Protein AF-0000000087012178 (afdb_homodimer)

Solvent-accessible surface area (backbone atoms only — not comparable to full-atom values): 14150 Å² total; per-residue (Å²): 84,51,25,36,26,52,43,32,38,34,29,36,41,92,45,56,68,61,48,51,51,45,40,34,70,61,40,33,29,42,81,78,46,73,49,72,42,72,95,70,41,29,33,40,34,35,34,29,32,76,40,81,76,39,25,42,31,41,35,18,42,69,48,67,83,39,70,86,31,69,60,17,37,40,40,73,77,69,40,41,18,79,60,34,45,27,32,25,31,89,50,54,70,59,34,52,52,42,41,47,74,72,66,43,48,61,70,40,94,57,73,40,86,42,74,95,65,17,37,28,36,38,35,34,24,86,60,49,60,45,30,35,35,32,42,34,20,73,66,129,82,52,25,36,25,54,42,30,38,34,30,36,41,92,47,56,68,61,48,51,50,45,40,34,71,61,39,34,31,41,80,79,46,73,52,73,42,71,96,71,41,31,33,41,34,33,33,30,32,76,40,80,76,39,25,43,32,41,34,18,41,70,49,68,83,39,69,88,31,69,61,17,36,41,41,73,75,70,42,40,16,81,61,34,46,27,34,25,31,90,50,54,71,60,34,51,51,42,39,47,75,72,66,42,49,61,71,39,93,58,73,42,86,43,74,96,64,15,37,27,33,39,35,34,25,88,59,49,60,43,31,35,35,32,44,33,20,73,66,130

Foldseek 3Di:
DDFPFFAEWEKEAADVVVVQVCCCPPVVWDWDDWDDDVVLQKTWIWTHHPDDRYTYIYIYGNDLPPCVRPSSVCCVPPNITTDATETEDADVLVVLVVCVVVPFAWPDSDWDADPPRWTKGWTDCVRVVNHTYMYTYDDD/DDFPFFAEWEKEAADVVVVQVCCCPPVVWDWDDWDDDVVLQKTWIWTHHPDDRYTYIYIYGNDLPPCVRPSSVCCVPPNITTDATETEDADVLVVLVVCVVVPFAWPDSDWDADPPRWTKGWTDCVRVVNHTYMYTYDDD

InterPro domains:
  IPR017515 Methylmalonyl-CoA epimerase [TIGR03081] (6-137)
  IPR017515 Methylmalonyl-CoA epimerase [cd07249] (6-137)
  IPR018146 Glyoxalase I, conserved site [PS00934] (8-29)
  IPR029068 Glyoxalase/Bleomycin resistance protein/Dihydroxybiphenyl dioxygenase [G3DSA:3.10.180.10] (1-139)
  IPR029068 Glyoxalase/Bleomycin resistance protein/Dihydroxybiphenyl dioxygenase [SSF54593] (2-139)
  IPR037523 Vicinal oxygen chelate (VOC), core domain [PS51819] (5-138)
  IPR051785 Methylmalonyl-CoA/ethylmalonyl-CoA epimerase [PTHR43048] (3-139)

Structure (mmCIF, N/CA/C/O backbone):
data_AF-0000000087012178-model_v1
#
loop_
_entity.id
_entity.type
_entity.pdbx_description
1 polymer 'Methylmalonyl-CoA epimerase'
#
loop_
_atom_site.group_PDB
_atom_site.id
_atom_site.type_symbol
_atom_site.label_atom_id
_atom_site.label_alt_id
_atom_site.label_comp_id
_atom_site.label_asym_id
_atom_site.label_entity_id
_atom_site.label_seq_id
_atom_site.pdbx_PDB_ins_code
_atom_site.Cartn_x
_atom_site.Cartn_y
_atom_site.Cartn_z
_atom_site.occupancy
_atom_site.B_iso_or_equiv
_atom_site.auth_seq_id
_atom_site.auth_comp_id
_atom_site.auth_asym_id
_atom_site.auth_atom_id
_atom_site.pdbx_PDB_model_num
ATOM 1 N N . MET A 1 1 ? 4.035 -14.141 -15.367 1 94.38 1 MET A N 1
ATOM 2 C CA . MET A 1 1 ? 3.027 -13.086 -15.328 1 94.38 1 MET A CA 1
ATOM 3 C C . MET A 1 1 ? 3.68 -11.703 -15.32 1 94.38 1 MET A C 1
ATOM 5 O O . MET A 1 1 ? 4.883 -11.586 -15.078 1 94.38 1 MET A O 1
ATOM 9 N N . GLU A 1 2 ? 2.781 -10.664 -15.664 1 97.38 2 GLU A N 1
ATOM 10 C CA . GLU A 1 2 ? 3.232 -9.281 -15.648 1 97.38 2 GLU A CA 1
ATOM 11 C C . GLU A 1 2 ? 2.246 -8.391 -14.898 1 97.38 2 GLU A C 1
ATOM 13 O O . GLU A 1 2 ? 1.031 -8.547 -15.031 1 97.38 2 GLU A O 1
ATOM 18 N N . THR A 1 3 ? 2.836 -7.551 -14.164 1 98.44 3 THR A N 1
ATOM 19 C CA . THR A 1 3 ? 2.012 -6.531 -13.523 1 98.44 3 THR A CA 1
ATOM 20 C C . THR A 1 3 ? 1.726 -5.383 -14.492 1 98.44 3 THR A C 1
ATOM 22 O O . THR A 1 3 ? 2.648 -4.805 -15.062 1 98.44 3 THR A O 1
ATOM 25 N N . GLN A 1 4 ? 0.437 -5.113 -14.688 1 97.94 4 GLN A N 1
ATOM 26 C CA . GLN A 1 4 ? 0.094 -3.947 -15.492 1 97.94 4 GLN A CA 1
ATOM 27 C C . GLN A 1 4 ? 0.297 -2.654 -14.703 1 97.94 4 GLN A C 1
ATOM 29 O O . GLN A 1 4 ? 1.022 -1.761 -15.148 1 97.94 4 GLN A O 1
ATOM 34 N N . THR A 1 5 ? -0.284 -2.51 -13.602 1 97.75 5 THR A N 1
ATOM 35 C CA . THR A 1 5 ? -0.209 -1.36 -12.711 1 97.75 5 THR A CA 1
ATOM 36 C C . THR A 1 5 ? -0.611 -1.751 -11.289 1 97.75 5 THR A C 1
ATOM 38 O O . THR A 1 5 ? -1.155 -2.834 -11.07 1 97.75 5 THR A O 1
ATOM 41 N N . ILE A 1 6 ? -0.232 -0.976 -10.297 1 98.44 6 ILE A N 1
ATOM 42 C CA . ILE A 1 6 ? -0.826 -1.092 -8.969 1 98.44 6 ILE A CA 1
ATOM 43 C C . ILE A 1 6 ? -2.291 -0.662 -9.016 1 98.44 6 ILE A C 1
ATOM 45 O O . ILE A 1 6 ? -2.6 0.464 -9.414 1 98.44 6 ILE A O 1
ATOM 49 N N . ASP A 1 7 ? -3.158 -1.592 -8.734 1 98.19 7 ASP A N 1
ATOM 50 C CA . ASP A 1 7 ? -4.586 -1.295 -8.789 1 98.19 7 ASP A CA 1
ATOM 51 C C . ASP A 1 7 ? -5.035 -0.528 -7.543 1 98.19 7 ASP A C 1
ATOM 53 O O . ASP A 1 7 ? -5.684 0.515 -7.652 1 98.19 7 ASP A O 1
ATOM 57 N N . HIS A 1 8 ? -4.742 -1.086 -6.395 1 98.75 8 HIS A N 1
ATOM 58 C CA . HIS A 1 8 ? -5.117 -0.404 -5.16 1 98.75 8 HIS A CA 1
ATOM 59 C C . HIS A 1 8 ? -4.301 -0.918 -3.98 1 98.75 8 HIS A C 1
ATOM 61 O O . HIS A 1 8 ? -3.607 -1.932 -4.094 1 98.75 8 HIS A O 1
ATOM 67 N N . ILE A 1 9 ? -4.344 -0.161 -2.896 1 98.88 9 ILE A N 1
ATOM 68 C CA . ILE A 1 9 ? -3.85 -0.557 -1.582 1 98.88 9 ILE A CA 1
ATOM 69 C C . ILE A 1 9 ? -5.023 -0.709 -0.615 1 98.88 9 ILE A C 1
ATOM 71 O O . ILE A 1 9 ? -5.836 0.206 -0.467 1 98.88 9 ILE A O 1
ATOM 75 N N . GLY A 1 10 ? -5.105 -1.878 0.009 1 98.88 10 GLY A N 1
ATOM 76 C CA . GLY A 1 10 ? -6.164 -2.113 0.977 1 98.88 10 GLY A CA 1
ATOM 77 C C . GLY A 1 10 ? -5.828 -1.604 2.365 1 98.88 10 GLY A C 1
ATOM 78 O O . GLY A 1 10 ? -4.73 -1.843 2.871 1 98.88 10 GLY A O 1
ATOM 79 N N . ILE A 1 11 ? -6.742 -0.916 2.961 1 98.94 11 ILE A N 1
ATOM 80 C CA . ILE A 1 11 ? -6.625 -0.409 4.324 1 98.94 11 ILE A CA 1
ATOM 81 C C . ILE A 1 11 ? -7.852 -0.821 5.137 1 98.94 11 ILE A C 1
ATOM 83 O O . ILE A 1 11 ? -8.984 -0.482 4.777 1 98.94 11 ILE A O 1
ATOM 87 N N . VAL A 1 12 ? -7.59 -1.544 6.223 1 98.94 12 VAL A N 1
ATOM 88 C CA . VAL A 1 12 ? -8.68 -1.926 7.117 1 98.94 12 VAL A CA 1
ATOM 89 C C . VAL A 1 12 ? -8.992 -0.771 8.062 1 98.94 12 VAL A C 1
ATOM 91 O O . VAL A 1 12 ? -8.086 -0.149 8.625 1 98.94 12 VAL A O 1
ATOM 94 N N . VAL A 1 13 ? -10.266 -0.479 8.219 1 98.94 13 VAL A N 1
ATOM 95 C CA . VAL A 1 13 ? -10.695 0.627 9.062 1 98.94 13 VAL A CA 1
ATOM 96 C C . VAL A 1 13 ? -11.797 0.156 10.008 1 98.94 13 VAL A C 1
ATOM 98 O O . VAL A 1 13 ? -12.453 -0.858 9.75 1 98.94 13 VAL A O 1
ATOM 101 N N . GLU A 1 14 ? -12.008 0.884 11.094 1 98.69 14 GLU A N 1
ATOM 102 C CA . GLU A 1 14 ? -13.023 0.56 12.086 1 98.69 14 GLU A CA 1
ATOM 103 C C . GLU A 1 14 ? -14.422 0.918 11.578 1 98.69 14 GLU A C 1
ATOM 105 O O . GLU A 1 14 ? -15.391 0.203 11.844 1 98.69 14 GLU A O 1
ATOM 110 N N . ASN A 1 15 ? -14.516 2.053 10.93 1 98.81 15 ASN A N 1
ATOM 111 C CA . ASN A 1 15 ? -15.758 2.604 10.406 1 98.81 15 ASN A CA 1
ATOM 112 C C . ASN A 1 15 ? -15.555 3.225 9.023 1 98.81 15 ASN A C 1
ATOM 114 O O . ASN A 1 15 ? -14.875 4.242 8.891 1 98.81 15 ASN A O 1
ATOM 118 N N . ILE A 1 16 ? -16.188 2.66 8.055 1 98.81 16 ILE A N 1
ATOM 119 C CA . ILE A 1 16 ? -15.891 2.988 6.664 1 98.81 16 ILE A CA 1
ATOM 120 C C . ILE A 1 16 ? -16.391 4.398 6.352 1 98.81 16 ILE A C 1
ATOM 122 O O . ILE A 1 16 ? -15.75 5.137 5.602 1 98.81 16 ILE A O 1
ATOM 126 N N . ASP A 1 17 ? -17.547 4.793 6.871 1 98.88 17 ASP A N 1
ATOM 127 C CA . ASP A 1 17 ? -18.078 6.125 6.605 1 98.88 17 ASP A CA 1
ATOM 128 C C . ASP A 1 17 ? -17.172 7.207 7.191 1 98.88 17 ASP A C 1
ATOM 130 O O . ASP A 1 17 ? -16.906 8.219 6.543 1 98.88 17 ASP A O 1
ATOM 134 N N . LYS A 1 18 ? -16.719 6.969 8.406 1 98.81 18 LYS A N 1
ATOM 135 C CA . LYS A 1 18 ? -15.773 7.898 9.023 1 98.81 18 LYS A CA 1
ATOM 136 C C . LYS A 1 18 ? -14.469 7.965 8.227 1 98.81 18 LYS A C 1
ATOM 138 O O . LYS A 1 18 ? -13.875 9.039 8.086 1 98.81 18 LYS A O 1
ATOM 143 N N . ALA A 1 19 ? -14.031 6.836 7.746 1 98.88 19 ALA A N 1
ATOM 144 C CA . ALA A 1 19 ? -12.805 6.789 6.957 1 98.88 19 ALA A CA 1
ATOM 145 C C . ALA A 1 19 ? -12.961 7.551 5.645 1 98.88 19 ALA A C 1
ATOM 147 O O . ALA A 1 19 ? -12.078 8.32 5.254 1 98.88 19 ALA A O 1
ATOM 148 N N . ILE A 1 20 ? -14.086 7.328 4.977 1 98.88 20 ILE A N 1
ATOM 149 C CA . ILE A 1 20 ? -14.359 8.055 3.74 1 98.88 20 ILE A CA 1
ATOM 150 C C . ILE A 1 20 ? -14.312 9.555 4.008 1 98.88 20 ILE A C 1
ATOM 152 O O . ILE A 1 20 ? -13.633 10.297 3.291 1 98.88 20 ILE A O 1
ATOM 156 N N . ASP A 1 21 ? -15 9.977 5.031 1 98.88 21 ASP A N 1
ATOM 157 C CA . ASP A 1 21 ? -15.031 11.391 5.402 1 98.88 21 ASP A CA 1
ATOM 158 C C . ASP A 1 21 ? -13.625 11.914 5.672 1 98.88 21 ASP A C 1
ATOM 160 O O . ASP A 1 21 ? -13.266 13 5.207 1 98.88 21 ASP A O 1
ATOM 164 N N . PHE A 1 22 ? -12.867 11.148 6.379 1 98.81 22 PHE A N 1
ATOM 165 C CA . PHE A 1 22 ? -11.5 11.539 6.715 1 98.81 22 PHE A CA 1
ATOM 166 C C . PHE A 1 22 ? -10.672 11.742 5.453 1 98.81 22 PHE A C 1
ATOM 168 O O . PHE A 1 22 ? -10.016 12.773 5.297 1 98.81 22 PHE A O 1
ATOM 175 N N . TYR A 1 23 ? -10.648 10.805 4.539 1 98.88 23 TYR A N 1
ATOM 176 C CA . TYR A 1 23 ? -9.812 10.836 3.342 1 98.88 23 TYR A CA 1
ATOM 177 C C . TYR A 1 23 ? -10.266 11.945 2.4 1 98.88 23 TYR A C 1
ATOM 179 O O . TYR A 1 23 ? -9.438 12.562 1.72 1 98.88 23 TYR A O 1
ATOM 187 N N . GLU A 1 24 ? -11.562 12.172 2.369 1 98.69 24 GLU A N 1
ATOM 188 C CA . GLU A 1 24 ? -12.055 13.273 1.557 1 98.69 24 GLU A CA 1
ATOM 189 C C . GLU A 1 24 ? -11.641 14.625 2.15 1 98.69 24 GLU A C 1
ATOM 191 O O . GLU A 1 24 ? -11.047 15.453 1.461 1 98.69 24 GLU A O 1
ATOM 196 N N . LYS A 1 25 ? -11.883 14.797 3.391 1 98.38 25 LYS A N 1
ATOM 197 C CA . LYS A 1 25 ? -11.734 16.109 4.023 1 98.38 25 LYS A CA 1
ATOM 198 C C . LYS A 1 25 ? -10.266 16.438 4.285 1 98.38 25 LYS A C 1
ATOM 200 O O . LYS A 1 25 ? -9.844 17.578 4.148 1 98.38 25 LYS A O 1
ATOM 205 N N . ASN A 1 26 ? -9.5 15.43 4.684 1 98.62 26 ASN A N 1
ATOM 206 C CA . ASN A 1 26 ? -8.141 15.711 5.125 1 98.62 26 ASN A CA 1
ATOM 207 C C . ASN A 1 26 ? -7.129 15.469 4.008 1 98.62 26 ASN A C 1
ATOM 209 O O . ASN A 1 26 ? -6.082 16.125 3.959 1 98.62 26 ASN A O 1
ATOM 213 N N . LEU A 1 27 ? -7.414 14.516 3.096 1 98.62 27 LEU A N 1
ATOM 214 C CA . LEU A 1 27 ? -6.418 14.164 2.092 1 98.62 27 LEU A CA 1
ATOM 215 C C . LEU A 1 27 ? -6.871 14.578 0.7 1 98.62 27 LEU A C 1
ATOM 217 O O . LEU A 1 27 ? -6.113 14.477 -0.266 1 98.62 27 LEU A O 1
ATOM 221 N N . GLY A 1 28 ? -8.062 15.008 0.559 1 98.5 28 GLY A N 1
ATOM 222 C CA . GLY A 1 28 ? -8.57 15.508 -0.706 1 98.5 28 GLY A CA 1
ATOM 223 C C . GLY A 1 28 ? -8.781 14.422 -1.74 1 98.5 28 GLY A C 1
ATOM 224 O O . GLY A 1 28 ? -8.703 14.68 -2.943 1 98.5 28 GLY A O 1
ATOM 225 N N . MET A 1 29 ? -8.93 13.219 -1.289 1 98.69 29 MET A N 1
ATOM 226 C CA . MET A 1 29 ? -9.273 12.133 -2.203 1 98.69 29 MET A CA 1
ATOM 227 C C . MET A 1 29 ? -10.773 12.102 -2.48 1 98.69 29 MET A C 1
ATOM 229 O O . MET A 1 29 ? -11.555 12.742 -1.77 1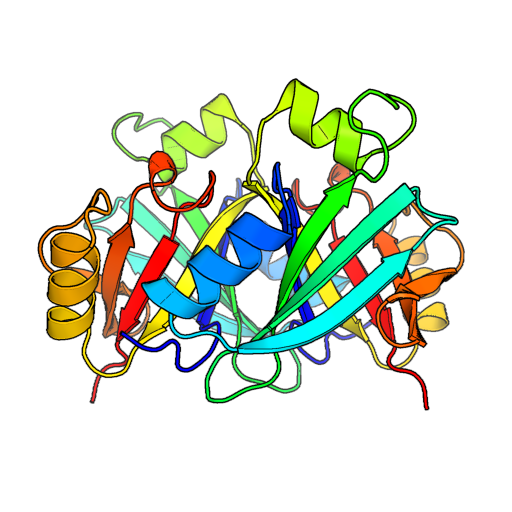 98.69 29 MET A O 1
ATOM 233 N N . ARG A 1 30 ? -11.117 11.383 -3.557 1 98.38 30 ARG A N 1
ATOM 234 C CA . ARG A 1 30 ? -12.523 11.289 -3.934 1 98.38 30 ARG A CA 1
ATOM 235 C C . ARG A 1 30 ? -12.992 9.836 -3.916 1 98.38 30 ARG A C 1
ATOM 237 O O . ARG A 1 30 ? -12.266 8.938 -4.34 1 98.38 30 ARG A O 1
ATOM 244 N N . LEU A 1 31 ? -14.195 9.625 -3.445 1 98.62 31 LEU A N 1
ATOM 245 C CA . LEU A 1 31 ? -14.844 8.312 -3.484 1 98.62 31 LEU A CA 1
ATOM 246 C C . LEU A 1 31 ? -15.312 7.984 -4.895 1 98.62 31 LEU A C 1
ATOM 248 O O . LEU A 1 31 ? -16.031 8.773 -5.516 1 98.62 31 LEU A O 1
ATOM 252 N N . ILE A 1 32 ? -14.984 6.793 -5.41 1 98.12 32 ILE A N 1
ATOM 253 C CA . ILE A 1 32 ? -15.406 6.473 -6.77 1 98.12 32 ILE A CA 1
ATOM 254 C C . ILE A 1 32 ? -16.312 5.242 -6.754 1 98.12 32 ILE A C 1
ATOM 256 O O . ILE A 1 32 ? -16.969 4.941 -7.75 1 98.12 32 ILE A O 1
ATOM 260 N N . ASP A 1 33 ? -16.297 4.512 -5.703 1 98 33 ASP A N 1
ATOM 261 C CA . ASP A 1 33 ? -17.125 3.318 -5.574 1 98 33 ASP A CA 1
ATOM 262 C C . ASP A 1 33 ? -17.297 2.922 -4.109 1 98 33 ASP A C 1
ATOM 264 O O . ASP A 1 33 ? -16.375 3.123 -3.297 1 98 33 ASP A O 1
ATOM 268 N N . LYS A 1 34 ? -18.406 2.482 -3.715 1 98.5 34 LYS A N 1
ATOM 269 C CA . LYS A 1 34 ? -18.734 1.923 -2.404 1 98.5 34 LYS A CA 1
ATOM 270 C C . LYS A 1 34 ? -19.719 0.763 -2.525 1 98.5 34 LYS A C 1
ATOM 272 O O . LYS A 1 34 ? -20.75 0.882 -3.197 1 98.5 34 LYS A O 1
ATOM 277 N N . GLU A 1 35 ? -19.359 -0.33 -1.938 1 97.94 35 GLU A N 1
ATOM 278 C CA . GLU A 1 35 ? -20.266 -1.47 -2.029 1 97.94 35 GLU A CA 1
ATOM 279 C C . GLU A 1 35 ? -20.078 -2.418 -0.847 1 97.94 35 GLU A C 1
ATOM 281 O O . GLU A 1 35 ? -19.094 -2.326 -0.12 1 97.94 35 GLU A O 1
ATOM 286 N N . GLU A 1 36 ? -21.094 -3.195 -0.627 1 97.69 36 GLU A N 1
ATOM 287 C CA . GLU A 1 36 ? -21.047 -4.281 0.345 1 97.69 36 GLU A CA 1
ATOM 288 C C . GLU A 1 36 ? -20.891 -5.633 -0.346 1 97.69 36 GLU A C 1
ATOM 290 O O . GLU A 1 36 ? -21.656 -5.973 -1.241 1 97.69 36 GLU A O 1
ATOM 295 N N . LEU A 1 37 ? -19.859 -6.254 0.007 1 97.06 37 LEU A N 1
ATOM 296 C CA . LEU A 1 37 ? -19.656 -7.621 -0.451 1 97.06 37 LEU A CA 1
ATOM 297 C C . LEU A 1 37 ? -20.109 -8.625 0.602 1 97.06 37 LEU A C 1
ATOM 299 O O . LEU A 1 37 ? -19.297 -9.141 1.371 1 97.06 37 LEU A O 1
ATOM 303 N N . LYS A 1 38 ? -21.391 -8.992 0.6 1 96.5 38 LYS A N 1
ATOM 304 C CA . LYS A 1 38 ? -22.031 -9.773 1.648 1 96.5 38 LYS A CA 1
ATOM 305 C C . LYS A 1 38 ? -21.406 -11.172 1.743 1 96.5 38 LYS A C 1
ATOM 307 O O . LYS A 1 38 ? -21.25 -11.711 2.84 1 96.5 38 LYS A O 1
ATOM 312 N N . ASP A 1 39 ? -21.109 -11.695 0.586 1 94.19 39 ASP A N 1
ATOM 313 C CA . ASP A 1 39 ? -20.531 -13.031 0.547 1 94.19 39 ASP A CA 1
ATOM 314 C C . ASP A 1 39 ? -19.172 -13.062 1.227 1 94.19 39 ASP A C 1
ATOM 316 O O . ASP A 1 39 ? -18.734 -14.109 1.718 1 94.19 39 ASP A O 1
ATOM 320 N N . ARG A 1 40 ? -18.484 -11.898 1.357 1 95.5 40 ARG A N 1
ATOM 321 C CA . ARG A 1 40 ? -17.172 -11.805 1.969 1 95.5 40 ARG A CA 1
ATOM 322 C C . ARG A 1 40 ? -17.25 -11.188 3.363 1 95.5 40 ARG A C 1
ATOM 324 O O . ARG A 1 40 ? -16.266 -11.172 4.098 1 95.5 40 ARG A O 1
ATOM 331 N N . GLY A 1 41 ? -18.438 -10.633 3.701 1 97.88 41 GLY A N 1
ATOM 332 C CA . GLY A 1 41 ? -18.656 -10.047 5.016 1 97.88 41 GLY A CA 1
ATOM 333 C C . GLY A 1 41 ? -17.938 -8.727 5.211 1 97.88 41 GLY A C 1
ATOM 334 O O . GLY A 1 41 ? -17.5 -8.414 6.32 1 97.88 41 GLY A O 1
ATOM 335 N N . ILE A 1 42 ? -17.766 -8.016 4.082 1 98.62 42 ILE A N 1
ATOM 336 C CA . ILE A 1 42 ? -17.031 -6.762 4.227 1 98.62 42 ILE A CA 1
ATOM 337 C C . ILE A 1 42 ? -17.75 -5.656 3.455 1 98.62 42 ILE A C 1
ATOM 339 O O . ILE A 1 42 ? -18.516 -5.934 2.525 1 98.62 42 ILE A O 1
ATOM 343 N N . LYS A 1 43 ? -17.562 -4.434 3.875 1 98.81 43 LYS A N 1
ATOM 344 C CA . LYS A 1 43 ? -17.812 -3.213 3.109 1 98.81 43 LYS A CA 1
ATOM 345 C C . LYS A 1 43 ? -16.516 -2.666 2.52 1 98.81 43 LYS A C 1
ATOM 347 O O . LYS A 1 43 ? -15.469 -2.684 3.176 1 98.81 43 LYS A O 1
ATOM 352 N N . VAL A 1 44 ? -16.625 -2.193 1.297 1 98.88 44 VAL A N 1
ATOM 353 C CA . VAL A 1 44 ? -15.43 -1.623 0.692 1 98.88 44 VAL A CA 1
ATOM 354 C C . VAL A 1 44 ? -15.758 -0.259 0.087 1 98.88 44 VAL A C 1
ATOM 356 O O . VAL A 1 44 ? -16.891 -0.008 -0.318 1 98.88 44 VAL A O 1
ATOM 359 N N . ALA A 1 45 ? -14.836 0.644 0.081 1 98.94 45 ALA A N 1
ATOM 360 C CA . ALA A 1 45 ? -14.867 1.942 -0.586 1 98.94 45 ALA A CA 1
ATOM 361 C C . ALA A 1 45 ? -13.547 2.232 -1.286 1 98.94 45 ALA A C 1
ATOM 363 O O . ALA A 1 45 ? -12.477 1.938 -0.75 1 98.94 45 ALA A O 1
ATOM 364 N N . PHE A 1 46 ? -13.602 2.77 -2.447 1 98.88 46 PHE A N 1
ATOM 365 C CA . PHE A 1 46 ? -12.406 3.084 -3.223 1 98.88 46 PHE A CA 1
ATOM 366 C C . PHE A 1 46 ? -12.219 4.594 -3.338 1 98.88 46 PHE A C 1
ATOM 368 O O . PHE A 1 46 ? -13.102 5.297 -3.834 1 98.88 46 PHE A O 1
ATOM 375 N N . MET A 1 47 ? -11.086 5.098 -2.838 1 98.81 47 MET A N 1
ATOM 376 C CA . MET A 1 47 ? -10.711 6.508 -2.867 1 98.81 47 MET A CA 1
ATOM 377 C C . MET A 1 47 ? -9.594 6.754 -3.871 1 98.81 47 MET A C 1
ATOM 379 O O . MET A 1 47 ? -8.609 6.016 -3.902 1 98.81 47 MET A O 1
ATOM 383 N N . VAL A 1 48 ? -9.703 7.809 -4.699 1 98.69 48 VAL A N 1
ATOM 384 C CA . VAL A 1 48 ? -8.664 8.102 -5.676 1 98.69 48 VAL A CA 1
ATOM 385 C C . VAL A 1 48 ? -8.258 9.57 -5.57 1 98.69 48 VAL A C 1
ATOM 387 O O . VAL A 1 48 ? -9.016 10.398 -5.055 1 98.69 48 VAL A O 1
ATOM 390 N N . GLY A 1 49 ? -6.98 9.859 -5.992 1 98.25 49 GLY A N 1
ATOM 391 C CA . GLY A 1 49 ? -6.543 11.242 -6.129 1 98.25 49 GLY A CA 1
ATOM 392 C C . GLY A 1 49 ? -7.094 11.922 -7.367 1 98.25 49 GLY A C 1
ATOM 393 O O . GLY A 1 49 ? -7.996 11.391 -8.023 1 98.25 49 GLY A O 1
ATOM 394 N N . LYS A 1 50 ? -6.547 13.047 -7.633 1 97.25 50 LYS A N 1
ATOM 395 C CA . LYS A 1 50 ? -7.004 13.875 -8.742 1 97.25 50 LYS A CA 1
ATOM 396 C C . LYS A 1 50 ? -6.641 13.25 -10.086 1 97.25 50 LYS A C 1
ATOM 398 O O . LYS A 1 50 ? -7.375 13.398 -11.062 1 97.25 50 LYS A O 1
ATOM 403 N N . ILE A 1 51 ? -5.488 12.656 -10.023 1 93.69 51 ILE A N 1
ATOM 404 C CA . ILE A 1 51 ? -5 12.062 -11.258 1 93.69 51 ILE A CA 1
ATOM 405 C C . ILE A 1 51 ? -4.578 10.617 -11.008 1 93.69 51 ILE A C 1
ATOM 407 O O . ILE A 1 51 ? -4.398 10.203 -9.859 1 93.69 51 ILE A O 1
ATOM 411 N N . GLY A 1 52 ? -4.5 9.875 -12.047 1 86.69 52 GLY A N 1
ATOM 412 C CA . GLY A 1 52 ? -4.105 8.484 -11.93 1 86.69 52 GLY A CA 1
ATOM 413 C C . GLY A 1 52 ? -5.258 7.562 -11.578 1 86.69 52 GLY A C 1
ATOM 414 O O . GLY A 1 52 ? -6.375 8.023 -11.344 1 86.69 52 GLY A O 1
ATOM 415 N N . GLU A 1 53 ? -4.926 6.234 -11.5 1 91.44 53 GLU A N 1
ATOM 416 C CA . GLU A 1 53 ? -6.027 5.285 -11.367 1 91.44 53 GLU A CA 1
ATOM 417 C C . GLU A 1 53 ? -5.863 4.418 -10.125 1 91.44 53 GLU A C 1
ATOM 419 O O . GLU A 1 53 ? -6.809 3.756 -9.695 1 91.44 53 GLU A O 1
ATOM 424 N N . SER A 1 54 ? -4.652 4.359 -9.555 1 97.81 54 SER A N 1
ATOM 425 C CA . SER A 1 54 ? -4.477 3.561 -8.352 1 97.81 54 SER A CA 1
ATOM 426 C C . SER A 1 54 ? -5.312 4.109 -7.199 1 97.81 54 SER A C 1
ATOM 428 O O . SER A 1 54 ? -5.387 5.32 -6.996 1 97.81 54 SER A O 1
ATOM 430 N N . ALA A 1 55 ? -5.945 3.211 -6.449 1 98.44 55 ALA A N 1
ATOM 431 C CA . ALA A 1 55 ? -6.895 3.637 -5.422 1 98.44 55 ALA A CA 1
ATOM 432 C C . ALA A 1 55 ? -6.453 3.166 -4.039 1 98.44 55 ALA A C 1
ATOM 434 O O . ALA A 1 55 ? -5.625 2.258 -3.92 1 98.44 55 ALA A O 1
ATOM 435 N N . VAL A 1 56 ? -6.922 3.848 -3.031 1 98.81 56 VAL A N 1
ATOM 436 C CA . VAL A 1 56 ? -7.027 3.283 -1.689 1 98.81 56 VAL A CA 1
ATOM 437 C C . VAL A 1 56 ? -8.352 2.539 -1.546 1 98.81 56 VAL A C 1
ATOM 439 O O . VAL A 1 56 ? -9.422 3.09 -1.837 1 98.81 56 VAL A O 1
ATOM 442 N N . GLU A 1 57 ? -8.281 1.327 -1.235 1 98.94 57 GLU A N 1
ATOM 443 C CA . GLU A 1 57 ? -9.477 0.568 -0.878 1 98.94 57 GLU A CA 1
ATOM 444 C C . GLU A 1 57 ? -9.648 0.493 0.636 1 98.94 57 GLU A C 1
ATOM 446 O O . GLU A 1 57 ? -8.836 -0.125 1.329 1 98.94 57 GLU A O 1
ATOM 451 N N . LEU A 1 58 ? -10.672 1.12 1.164 1 98.94 58 LEU A N 1
ATOM 452 C CA . LEU A 1 58 ? -11.039 1.018 2.572 1 98.94 58 LEU A CA 1
ATOM 453 C C . LEU A 1 58 ? -11.914 -0.205 2.818 1 98.94 58 LEU A C 1
ATOM 455 O O . LEU A 1 58 ? -12.844 -0.467 2.057 1 98.94 58 LEU A O 1
ATOM 459 N N . LEU A 1 59 ? -11.609 -1.011 3.84 1 98.94 59 LEU A N 1
ATOM 460 C CA . LEU A 1 59 ? -12.328 -2.236 4.16 1 98.94 59 LEU A CA 1
ATOM 461 C C . LEU A 1 59 ? -12.867 -2.193 5.59 1 98.94 59 LEU A C 1
ATOM 463 O O . LEU A 1 59 ? -12.125 -1.881 6.523 1 98.94 59 LEU A O 1
ATOM 467 N N . GLU A 1 60 ? -14.062 -2.467 5.789 1 98.94 60 GLU A N 1
ATOM 468 C CA . GLU A 1 60 ? -14.688 -2.646 7.098 1 98.94 60 GLU A CA 1
ATOM 469 C C . GLU A 1 60 ? -15.453 -3.965 7.168 1 98.94 60 GLU A C 1
ATOM 471 O O . GLU A 1 60 ? -16.266 -4.262 6.297 1 98.94 60 GLU A O 1
ATOM 476 N N . PRO A 1 61 ? -15.125 -4.797 8.211 1 98.81 61 PRO A N 1
ATOM 477 C CA . PRO A 1 61 ? -15.984 -5.977 8.336 1 98.81 61 PRO A CA 1
ATOM 478 C C . PRO A 1 61 ? -17.438 -5.613 8.602 1 98.81 61 PRO A C 1
ATOM 480 O O . PRO A 1 61 ? -17.719 -4.664 9.336 1 98.81 61 PRO A O 1
ATOM 483 N N . ILE A 1 62 ? -18.344 -6.359 7.957 1 98.69 62 ILE A N 1
ATOM 484 C CA . ILE A 1 62 ? -19.766 -6.16 8.211 1 98.69 62 ILE A CA 1
ATOM 485 C C . ILE A 1 62 ? -20.094 -6.512 9.664 1 98.69 62 ILE A C 1
ATOM 487 O O . ILE A 1 62 ? -20.859 -5.809 10.328 1 98.69 62 ILE A O 1
ATOM 491 N N . ASN A 1 63 ? -19.516 -7.605 10.117 1 98.56 63 ASN A N 1
ATOM 492 C CA . ASN A 1 63 ? -19.578 -8.023 11.516 1 98.56 63 ASN A CA 1
ATOM 493 C C . ASN A 1 63 ? -18.188 -8.039 12.156 1 98.56 63 ASN A C 1
ATOM 495 O O . ASN A 1 63 ? -17.391 -8.945 11.898 1 98.56 63 ASN A O 1
ATOM 499 N N . HIS A 1 64 ? -18 -7.117 13.078 1 98.44 64 HIS A N 1
ATOM 500 C CA . HIS A 1 64 ? -16.688 -6.93 13.695 1 98.44 64 HIS A CA 1
ATOM 501 C C . HIS A 1 64 ? -16.328 -8.117 14.578 1 98.44 64 HIS A C 1
ATOM 503 O O . HIS A 1 64 ? -15.156 -8.32 14.891 1 98.44 64 HIS A O 1
ATOM 509 N N . ASP A 1 65 ? -17.266 -8.844 15 1 98.19 65 ASP A N 1
ATOM 510 C CA . ASP A 1 65 ? -17.031 -9.922 15.953 1 98.19 65 ASP A CA 1
ATOM 511 C C . ASP A 1 65 ? -16.875 -11.266 15.242 1 98.19 65 ASP A C 1
ATOM 513 O O . ASP A 1 65 ? -16.641 -12.297 15.883 1 98.19 65 ASP A O 1
ATOM 517 N N . ASP A 1 66 ? -16.969 -11.336 13.898 1 98.12 66 ASP A N 1
ATOM 518 C CA . ASP A 1 66 ? -16.812 -12.562 13.125 1 98.12 66 ASP A CA 1
ATOM 519 C C . ASP A 1 66 ? -15.352 -12.914 12.922 1 98.12 66 ASP A C 1
ATOM 521 O O . ASP A 1 66 ? -14.734 -12.484 11.945 1 98.12 66 ASP A O 1
ATOM 525 N N . MET A 1 67 ? -14.805 -13.758 13.734 1 97.25 67 MET A N 1
ATOM 526 C CA . MET A 1 67 ? -13.375 -14.07 13.703 1 97.25 67 MET A CA 1
ATOM 527 C C . MET A 1 67 ? -13.047 -15 12.539 1 97.25 67 MET A C 1
ATOM 529 O O . MET A 1 67 ? -11.875 -15.25 12.258 1 97.25 67 MET A O 1
ATOM 533 N N . ASN A 1 68 ? -14.023 -15.5 11.805 1 97.06 68 ASN A N 1
ATOM 534 C CA . ASN A 1 68 ? -13.781 -16.234 10.57 1 97.06 68 ASN A CA 1
ATOM 535 C C . ASN A 1 68 ? -13.555 -15.289 9.391 1 97.06 68 ASN A C 1
ATOM 537 O O . ASN A 1 68 ? -13.094 -15.711 8.328 1 97.06 68 ASN A O 1
ATOM 541 N N . ASN A 1 69 ? -13.883 -14.055 9.578 1 97.88 69 ASN A N 1
ATOM 542 C CA . ASN A 1 69 ? -13.602 -13.016 8.602 1 97.88 69 ASN A CA 1
ATOM 543 C C . ASN A 1 69 ? -12.188 -12.469 8.75 1 97.88 69 ASN A C 1
ATOM 545 O O . ASN A 1 69 ? -11.828 -11.938 9.805 1 97.88 69 ASN A O 1
ATOM 549 N N . THR A 1 70 ? -11.477 -12.539 7.715 1 96.94 70 THR A N 1
ATOM 550 C CA . THR A 1 70 ? -10.062 -12.203 7.793 1 96.94 70 THR A CA 1
ATOM 551 C C . THR A 1 70 ? -9.875 -10.711 8.078 1 96.94 70 THR A C 1
ATOM 553 O O . THR A 1 70 ? -8.906 -10.32 8.742 1 96.94 70 THR A O 1
ATOM 556 N N . VAL A 1 71 ? -10.797 -9.859 7.625 1 98.56 71 VAL A N 1
ATOM 557 C CA . VAL A 1 71 ? -10.719 -8.422 7.871 1 98.56 71 VAL A CA 1
ATOM 558 C C . VAL A 1 71 ? -11.062 -8.133 9.328 1 98.56 71 VAL A C 1
ATOM 560 O O . VAL A 1 71 ? -10.391 -7.324 9.984 1 98.56 71 VAL A O 1
ATOM 563 N N . ALA A 1 72 ? -12.078 -8.836 9.844 1 98.75 72 ALA A N 1
ATOM 564 C CA . ALA A 1 72 ? -12.43 -8.695 11.258 1 98.75 72 ALA A CA 1
ATOM 565 C C . ALA A 1 72 ? -11.281 -9.156 12.156 1 98.75 72 ALA A C 1
ATOM 567 O O . ALA A 1 72 ? -10.93 -8.484 13.125 1 98.75 72 ALA A O 1
ATOM 568 N N . LYS A 1 73 ? -10.742 -10.266 11.844 1 98.56 73 LYS A N 1
ATOM 569 C CA . LYS A 1 73 ? -9.617 -10.789 12.609 1 98.56 73 LYS A CA 1
ATOM 570 C C . LYS A 1 73 ? -8.43 -9.828 12.578 1 98.56 73 LYS A C 1
ATOM 572 O O . LYS A 1 73 ? -7.785 -9.594 13.602 1 98.56 73 LYS A O 1
ATOM 577 N N . PHE A 1 74 ? -8.164 -9.297 11.438 1 98.62 74 PHE A N 1
ATOM 578 C CA . PHE A 1 74 ? -7.094 -8.32 11.281 1 98.62 74 PHE A CA 1
ATOM 579 C C . PHE A 1 74 ? -7.309 -7.129 12.203 1 98.62 74 PHE A C 1
ATOM 581 O O . PHE A 1 74 ? -6.398 -6.727 12.93 1 98.62 74 PHE A O 1
ATOM 588 N N . LEU A 1 75 ? -8.477 -6.602 12.148 1 98.44 75 LEU A N 1
ATOM 589 C CA . LEU A 1 75 ? -8.797 -5.43 12.953 1 98.44 75 LEU A CA 1
ATOM 590 C C . LEU A 1 75 ? -8.617 -5.723 14.438 1 98.44 75 LEU A C 1
ATOM 592 O O . LEU A 1 75 ? -8.078 -4.895 15.172 1 98.44 75 LEU A O 1
ATOM 596 N N . LYS A 1 76 ? -8.984 -6.883 14.828 1 98.06 76 LYS A N 1
ATOM 597 C CA . LYS A 1 76 ? -8.93 -7.266 16.234 1 98.06 76 LYS A CA 1
ATOM 598 C C . LYS A 1 76 ? -7.492 -7.496 16.688 1 98.06 76 LYS A C 1
ATOM 600 O O . LYS A 1 76 ? -7.129 -7.164 17.812 1 98.06 76 LYS A O 1
ATOM 605 N N . THR A 1 77 ? -6.652 -7.996 15.875 1 97.5 77 THR A N 1
ATOM 606 C CA . THR A 1 77 ? -5.316 -8.43 16.266 1 97.5 77 THR A CA 1
ATOM 607 C C . THR A 1 77 ? -4.289 -7.332 16 1 97.5 77 THR A C 1
ATOM 609 O O . THR A 1 77 ? -3.328 -7.18 16.75 1 97.5 77 THR A O 1
ATOM 612 N N . LYS A 1 78 ? -4.512 -6.484 14.984 1 97.12 78 LYS A N 1
ATOM 613 C CA . LYS A 1 78 ? -3.494 -5.527 14.57 1 97.12 78 LYS A CA 1
ATOM 614 C C . LYS A 1 78 ? -4.016 -4.094 14.664 1 97.12 78 LYS A C 1
ATOM 616 O O . LYS A 1 78 ? -3.23 -3.143 14.672 1 97.12 78 LYS A O 1
ATOM 621 N N . GLY A 1 79 ? -5.371 -3.969 14.766 1 98.12 79 GLY A N 1
ATOM 622 C CA . GLY A 1 79 ? -5.953 -2.645 14.625 1 98.12 79 GLY A CA 1
ATOM 623 C C . GLY A 1 79 ? -6.047 -2.184 13.18 1 98.12 79 GLY A C 1
ATOM 624 O O . GLY A 1 79 ? -5.703 -2.93 12.258 1 98.12 79 GLY A O 1
ATOM 625 N N . PRO A 1 80 ? -6.613 -0.956 12.945 1 98.81 80 PRO A N 1
ATOM 626 C CA . PRO A 1 80 ? -6.691 -0.428 11.586 1 98.81 80 PRO A CA 1
ATOM 627 C C . PRO A 1 80 ? -5.316 -0.232 10.945 1 98.81 80 PRO A C 1
ATOM 629 O O . PRO A 1 80 ? -4.336 0.019 11.656 1 98.81 80 PRO A O 1
ATOM 632 N N . GLY A 1 81 ? -5.258 -0.366 9.609 1 98.75 81 GLY A N 1
ATOM 633 C CA . GLY A 1 81 ? -3.979 -0.13 8.953 1 98.75 81 GLY A CA 1
ATOM 634 C C . GLY A 1 81 ? -3.85 -0.834 7.621 1 98.75 81 GLY A C 1
ATOM 635 O O . GLY A 1 81 ? -4.836 -1.343 7.082 1 98.75 81 GLY A O 1
ATOM 636 N N . LEU A 1 82 ? -2.668 -0.795 7.031 1 98.81 82 LEU A N 1
ATOM 637 C CA . LEU A 1 82 ? -2.373 -1.393 5.73 1 98.81 82 LEU A CA 1
ATOM 638 C C . LEU A 1 82 ? -2.609 -2.898 5.762 1 98.81 82 LEU A C 1
ATOM 640 O O . LEU A 1 82 ? -2.117 -3.592 6.652 1 98.81 82 LEU A O 1
ATOM 644 N N . HIS A 1 83 ? -3.359 -3.377 4.75 1 98.88 83 HIS A N 1
ATOM 645 C CA . HIS A 1 83 ? -3.809 -4.766 4.785 1 98.88 83 HIS A CA 1
ATOM 646 C C . HIS A 1 83 ? -3.225 -5.559 3.621 1 98.88 83 HIS A C 1
ATOM 648 O O . HIS A 1 83 ? -2.707 -6.664 3.816 1 98.88 83 HIS A O 1
ATOM 654 N N . HIS A 1 84 ? -3.344 -5.07 2.377 1 98.94 84 HIS A N 1
ATOM 655 C CA . HIS A 1 84 ? -2.832 -5.805 1.228 1 98.94 84 HIS A CA 1
ATOM 656 C C . HIS A 1 84 ? -2.465 -4.859 0.088 1 98.94 84 HIS A C 1
ATOM 658 O O . HIS A 1 84 ? -2.855 -3.691 0.096 1 98.94 84 HIS A O 1
ATOM 664 N N . LEU A 1 85 ? -1.638 -5.34 -0.826 1 98.94 85 LEU A N 1
ATOM 665 C CA . LEU A 1 85 ? -1.321 -4.719 -2.107 1 98.94 85 LEU A CA 1
ATOM 666 C C . LEU A 1 85 ? -2.037 -5.434 -3.248 1 98.94 85 LEU A C 1
ATOM 668 O O . LEU A 1 85 ? -2.045 -6.664 -3.309 1 98.94 85 LEU A O 1
ATOM 672 N N . ALA A 1 86 ? -2.646 -4.672 -4.113 1 98.88 86 ALA A N 1
ATOM 673 C CA . ALA A 1 86 ? -3.316 -5.266 -5.266 1 98.88 86 ALA A CA 1
ATOM 674 C C . ALA A 1 86 ? -2.658 -4.824 -6.57 1 98.88 86 ALA A C 1
ATOM 676 O O . ALA A 1 86 ? -2.438 -3.631 -6.789 1 98.88 86 ALA A O 1
ATOM 677 N N . ILE A 1 87 ? -2.377 -5.789 -7.422 1 98.81 87 ILE A N 1
ATOM 678 C CA . ILE A 1 87 ? -1.823 -5.477 -8.734 1 98.81 87 ILE A CA 1
ATOM 679 C C . ILE A 1 87 ? -2.756 -6 -9.828 1 98.81 87 ILE A C 1
ATOM 681 O O . ILE A 1 87 ? -3.395 -7.043 -9.656 1 98.81 87 ILE A O 1
ATOM 685 N N . ARG A 1 88 ? -2.812 -5.285 -10.898 1 98.38 88 ARG A N 1
ATOM 686 C CA . ARG A 1 88 ? -3.66 -5.648 -12.031 1 98.38 88 ARG A CA 1
ATOM 687 C C . ARG A 1 88 ? -2.91 -6.543 -13.008 1 98.38 88 ARG A C 1
ATOM 689 O O . ARG A 1 88 ? -1.736 -6.301 -13.305 1 98.38 88 ARG A O 1
ATOM 696 N N . VAL A 1 89 ? -3.588 -7.527 -13.461 1 98.56 89 VAL A N 1
ATOM 697 C CA . VAL A 1 89 ? -3.031 -8.43 -14.469 1 98.56 89 VAL A CA 1
ATOM 698 C C . VAL A 1 89 ? -3.998 -8.547 -15.641 1 98.56 89 VAL A C 1
ATOM 700 O O . VAL A 1 89 ? -5.195 -8.281 -15.5 1 98.56 89 VAL A O 1
ATOM 703 N N . GLU A 1 90 ? -3.482 -8.906 -16.781 1 97.56 90 GLU A N 1
ATOM 704 C CA . GLU A 1 90 ? -4.293 -9.039 -17.984 1 97.56 90 GLU A CA 1
ATOM 705 C C . GLU A 1 90 ? -5.168 -10.289 -17.938 1 97.56 90 GLU A C 1
ATOM 707 O O . GLU A 1 90 ? -6.344 -10.242 -18.297 1 97.56 90 GLU A O 1
ATOM 712 N N . ASP A 1 91 ? -4.633 -11.398 -17.594 1 98.12 91 ASP A N 1
ATOM 713 C CA . ASP A 1 91 ? -5.285 -12.703 -17.484 1 98.12 91 ASP A CA 1
ATOM 714 C C . ASP A 1 91 ? -4.984 -13.352 -16.141 1 98.12 91 ASP A C 1
ATOM 716 O O . ASP A 1 91 ? -3.916 -13.938 -15.945 1 98.12 91 ASP A O 1
ATOM 720 N N . ILE A 1 92 ? -5.98 -13.352 -15.273 1 98.62 92 ILE A N 1
ATOM 721 C CA . ILE A 1 92 ? -5.766 -13.75 -13.883 1 98.62 92 ILE A CA 1
ATOM 722 C C . ILE A 1 92 ? -5.574 -15.266 -13.805 1 98.62 92 ILE A C 1
ATOM 724 O O . ILE A 1 92 ? -4.805 -15.758 -12.977 1 98.62 92 ILE A O 1
ATOM 728 N N . ASN A 1 93 ? -6.242 -16.031 -14.641 1 98.44 93 ASN A N 1
ATOM 729 C CA . ASN A 1 93 ? -6.043 -17.484 -14.656 1 98.44 93 ASN A CA 1
ATOM 730 C C . ASN A 1 93 ? -4.609 -17.844 -15.039 1 98.44 93 ASN A C 1
ATOM 732 O O . ASN A 1 93 ? -3.979 -18.672 -14.383 1 98.44 93 ASN A O 1
ATOM 736 N N . LYS A 1 94 ? -4.148 -17.172 -16.016 1 98.5 94 LYS A N 1
ATOM 737 C CA . LYS A 1 94 ? -2.768 -17.391 -16.438 1 98.5 94 LYS A CA 1
ATOM 738 C C . LYS A 1 94 ? -1.783 -16.969 -15.359 1 98.5 94 LYS A C 1
ATOM 740 O O . LYS A 1 94 ? -0.765 -17.625 -15.141 1 98.5 94 LYS A O 1
ATOM 745 N N . ALA A 1 95 ? -2.068 -15.844 -14.711 1 98.69 95 ALA A N 1
ATOM 746 C CA . ALA A 1 95 ? -1.201 -15.359 -13.633 1 98.69 95 ALA A CA 1
ATOM 747 C C . ALA A 1 95 ? -1.123 -16.375 -12.5 1 98.69 95 ALA A C 1
ATOM 749 O O . ALA A 1 95 ? -0.037 -16.672 -11.992 1 98.69 95 ALA A O 1
ATOM 750 N N . LEU A 1 96 ? -2.266 -16.906 -12.109 1 98.62 96 LEU A N 1
ATOM 751 C CA . LEU A 1 96 ? -2.303 -17.906 -11.039 1 98.62 96 LEU A CA 1
ATOM 752 C C . LEU A 1 96 ? -1.502 -19.141 -11.43 1 98.62 96 LEU A C 1
ATOM 754 O O . LEU A 1 96 ? -0.752 -19.688 -10.609 1 98.62 96 LEU A O 1
ATOM 758 N N . GLU A 1 97 ? -1.644 -19.578 -12.633 1 98.5 97 GLU A N 1
ATOM 759 C CA . GLU A 1 97 ? -0.888 -20.719 -13.125 1 98.5 97 GLU A CA 1
ATOM 760 C C . GLU A 1 97 ? 0.614 -20.453 -13.078 1 98.5 97 GLU A C 1
ATOM 762 O O . GLU A 1 97 ? 1.385 -21.312 -12.633 1 98.5 97 GLU A O 1
ATOM 767 N N . ASP A 1 98 ? 0.967 -19.312 -13.508 1 98.5 98 ASP A N 1
ATOM 768 C CA . ASP A 1 98 ? 2.377 -18.938 -13.539 1 98.5 98 ASP A CA 1
ATOM 769 C C . ASP A 1 98 ? 2.967 -18.906 -12.133 1 98.5 98 ASP A C 1
ATOM 771 O O . ASP A 1 98 ? 4.039 -19.469 -11.891 1 98.5 98 ASP A O 1
ATOM 775 N N . LEU A 1 99 ? 2.312 -18.234 -11.203 1 98.62 99 LEU A N 1
ATOM 776 C CA . LEU A 1 99 ? 2.805 -18.094 -9.836 1 98.62 99 LEU A CA 1
ATOM 777 C C . LEU A 1 99 ? 2.871 -19.453 -9.141 1 98.62 99 LEU A C 1
ATOM 779 O O . LEU A 1 99 ? 3.816 -19.734 -8.398 1 98.62 99 LEU A O 1
ATOM 783 N N . SER A 1 100 ? 1.853 -20.266 -9.398 1 98.12 100 SER A N 1
ATOM 784 C CA . SER A 1 100 ? 1.863 -21.609 -8.844 1 98.12 100 SER A CA 1
ATOM 785 C C . SER A 1 100 ? 3.059 -22.406 -9.352 1 98.12 100 SER A C 1
ATOM 787 O O . SER A 1 100 ? 3.734 -23.078 -8.578 1 98.12 100 SER A O 1
ATOM 789 N N . ALA A 1 101 ? 3.324 -22.328 -10.625 1 98.12 101 ALA A N 1
ATOM 790 C CA . ALA A 1 101 ? 4.422 -23.047 -11.258 1 98.12 101 ALA A CA 1
ATOM 791 C C . ALA A 1 101 ? 5.77 -22.609 -10.68 1 98.12 101 ALA A C 1
ATOM 793 O O . ALA A 1 101 ? 6.715 -23.406 -10.633 1 98.12 101 ALA A O 1
ATOM 794 N N . LYS A 1 102 ? 5.812 -21.391 -10.227 1 98.06 102 LYS A N 1
ATOM 795 C CA . LYS A 1 102 ? 7.043 -20.828 -9.68 1 98.06 102 LYS A CA 1
ATOM 796 C C . LYS A 1 102 ? 7.176 -21.156 -8.195 1 98.06 102 LYS A C 1
ATOM 798 O O . LYS A 1 102 ? 8.141 -20.734 -7.543 1 98.06 102 LYS A O 1
ATOM 803 N N . GLY A 1 103 ? 6.145 -21.766 -7.594 1 97.75 103 GLY A N 1
ATOM 804 C CA . GLY A 1 103 ? 6.238 -22.281 -6.234 1 97.75 103 GLY A CA 1
ATOM 805 C C . GLY A 1 103 ? 5.645 -21.344 -5.203 1 97.75 103 GLY A C 1
ATOM 806 O O . GLY A 1 103 ? 5.82 -21.547 -3.998 1 97.75 103 GLY A O 1
ATOM 807 N N . LEU A 1 104 ? 4.992 -20.312 -5.648 1 98 104 LEU A N 1
ATOM 808 C CA . LEU A 1 104 ? 4.355 -19.422 -4.684 1 98 104 LEU A CA 1
ATOM 809 C C . LEU A 1 104 ? 3.125 -20.078 -4.066 1 98 104 LEU A C 1
ATOM 811 O O . LEU A 1 104 ? 2.418 -20.828 -4.738 1 98 104 LEU A O 1
ATOM 815 N N . GLN A 1 105 ? 2.93 -19.766 -2.799 1 97.81 105 GLN A N 1
ATOM 816 C CA . GLN A 1 105 ? 1.746 -20.25 -2.098 1 97.81 105 GLN A CA 1
ATOM 817 C C . GLN A 1 105 ? 0.523 -19.391 -2.42 1 97.81 105 GLN A C 1
ATOM 819 O O . GLN A 1 105 ? 0.466 -18.219 -2.051 1 97.81 105 GLN A O 1
ATOM 824 N N . LEU A 1 106 ? -0.461 -20.031 -3.043 1 97.88 106 LEU A N 1
ATOM 825 C CA . LEU A 1 106 ? -1.699 -19.344 -3.387 1 97.88 106 LEU A CA 1
ATOM 826 C C . LEU A 1 106 ? -2.721 -19.469 -2.26 1 97.88 106 LEU A C 1
ATOM 828 O O . LEU A 1 106 ? -2.861 -20.531 -1.657 1 97.88 106 LEU A O 1
ATOM 832 N N . VAL A 1 107 ? -3.395 -18.422 -1.908 1 96.31 107 VAL A N 1
ATOM 833 C CA . VAL A 1 107 ? -4.559 -18.5 -1.031 1 96.31 107 VAL A CA 1
ATOM 834 C C . VAL A 1 107 ? -5.77 -18.984 -1.823 1 96.31 107 VAL A C 1
ATOM 836 O O . VAL A 1 107 ? -6.492 -19.875 -1.378 1 96.31 107 VAL A O 1
ATOM 839 N N . ASP A 1 108 ? -5.926 -18.328 -3.002 1 96.5 108 ASP A N 1
ATOM 840 C CA . ASP A 1 108 ? -6.988 -18.703 -3.924 1 96.5 108 ASP A CA 1
ATOM 841 C C . ASP A 1 108 ? -6.426 -19.469 -5.121 1 96.5 108 ASP A C 1
ATOM 843 O O . ASP A 1 108 ? -5.609 -18.938 -5.875 1 96.5 108 ASP A O 1
ATOM 847 N N . LYS A 1 109 ? -6.961 -20.656 -5.359 1 96.31 109 LYS A N 1
ATOM 848 C CA . LYS A 1 109 ? -6.504 -21.438 -6.5 1 96.31 109 LYS A CA 1
ATOM 849 C C . LYS A 1 109 ? -7.234 -21.031 -7.777 1 96.31 109 LYS A C 1
ATOM 851 O O . LYS A 1 109 ? -6.773 -21.328 -8.883 1 96.31 109 LYS A O 1
ATOM 856 N N . GLN A 1 110 ? -8.375 -20.453 -7.602 1 97.62 110 GLN A N 1
ATOM 857 C CA . GLN A 1 110 ? -9.164 -19.906 -8.695 1 97.62 110 GLN A CA 1
ATOM 858 C C . GLN A 1 110 ? -9.625 -18.484 -8.383 1 97.62 110 GLN A C 1
ATOM 860 O O . GLN A 1 110 ? -9.82 -18.125 -7.215 1 97.62 110 GLN A O 1
ATOM 865 N N . PRO A 1 111 ? -9.805 -17.703 -9.5 1 98 111 PRO A N 1
ATOM 866 C CA . PRO A 1 111 ? -10.32 -16.359 -9.242 1 98 111 PRO A CA 1
ATOM 867 C C . PRO A 1 111 ? -11.734 -16.375 -8.68 1 98 111 PRO A C 1
ATOM 869 O O . PRO A 1 111 ? -12.469 -17.344 -8.859 1 98 111 PRO A O 1
ATOM 872 N N . ARG A 1 112 ? -12.055 -15.383 -8.008 1 96.38 112 ARG A N 1
ATOM 873 C CA . ARG A 1 112 ? -13.406 -15.156 -7.5 1 96.38 112 ARG A CA 1
ATOM 874 C C . ARG A 1 112 ? -13.875 -13.734 -7.785 1 96.38 112 ARG A C 1
ATOM 876 O O . ARG A 1 112 ? -13.055 -12.859 -8.078 1 96.38 112 ARG A O 1
ATOM 883 N N . PRO A 1 113 ? -15.203 -13.492 -7.723 1 95.12 113 PRO A N 1
ATOM 884 C CA . PRO A 1 113 ? -15.688 -12.125 -7.906 1 95.12 113 PRO A CA 1
ATOM 885 C C . PRO A 1 113 ? -15.195 -11.172 -6.82 1 95.12 113 PRO A C 1
ATOM 887 O O . PRO A 1 113 ? -15.18 -11.531 -5.641 1 95.12 113 PRO A O 1
ATOM 890 N N . GLY A 1 114 ? -14.734 -10.016 -7.242 1 94.75 114 GLY A N 1
ATOM 891 C CA . GLY A 1 114 ? -14.328 -8.953 -6.328 1 94.75 114 GLY A CA 1
ATOM 892 C C . GLY A 1 114 ? -15.164 -7.695 -6.465 1 94.75 114 GLY A C 1
ATOM 893 O O . GLY A 1 114 ? -16.281 -7.742 -6.965 1 94.75 114 GLY A O 1
ATOM 894 N N . ALA A 1 115 ? -14.703 -6.652 -5.855 1 93.5 115 ALA A N 1
ATOM 895 C CA . ALA A 1 115 ? -15.375 -5.359 -5.949 1 93.5 115 ALA A CA 1
ATOM 896 C C . ALA A 1 115 ? -15.352 -4.828 -7.379 1 93.5 115 ALA A C 1
ATOM 898 O O . ALA A 1 115 ? -14.531 -5.254 -8.195 1 93.5 115 ALA A O 1
ATOM 899 N N . ARG A 1 116 ? -16.297 -4.008 -7.758 1 95.06 116 ARG A N 1
ATOM 900 C CA . ARG A 1 116 ? -16.375 -3.283 -9.023 1 95.06 116 ARG A CA 1
ATOM 901 C C . ARG A 1 116 ? -16.5 -4.242 -10.195 1 95.06 116 ARG A C 1
ATOM 903 O O . ARG A 1 116 ? -16.109 -3.918 -11.32 1 95.06 116 ARG A O 1
ATOM 910 N N . GLY A 1 117 ? -16.875 -5.445 -9.891 1 93.44 117 GLY A N 1
ATOM 911 C CA . GLY A 1 117 ? -17.109 -6.445 -10.922 1 93.44 117 GLY A CA 1
ATOM 912 C C . GLY A 1 117 ? -15.828 -7.105 -11.414 1 93.44 117 GLY A C 1
ATOM 913 O O . GLY A 1 117 ? -15.844 -7.852 -12.398 1 93.44 117 GLY A O 1
ATOM 914 N N . HIS A 1 118 ? -14.75 -6.848 -10.812 1 97.06 118 HIS A N 1
ATOM 915 C CA . HIS A 1 118 ? -13.469 -7.43 -11.188 1 97.06 118 HIS A CA 1
ATOM 916 C C . HIS A 1 118 ? -13.336 -8.859 -10.664 1 97.06 118 HIS A C 1
ATOM 918 O O . HIS A 1 118 ? -14.102 -9.273 -9.781 1 97.06 118 HIS A O 1
ATOM 924 N N . LEU A 1 119 ? -12.484 -9.617 -11.281 1 98.12 119 LEU A N 1
ATOM 925 C CA . LEU A 1 119 ? -12.023 -10.875 -10.711 1 98.12 119 LEU A CA 1
ATOM 926 C C . LEU A 1 119 ? -10.797 -10.664 -9.836 1 98.12 119 LEU A C 1
ATOM 928 O O . LEU A 1 119 ? -9.906 -9.883 -10.188 1 98.12 119 LEU A O 1
ATOM 932 N N . VAL A 1 120 ? -10.781 -11.445 -8.719 1 98.56 120 VAL A N 1
ATOM 933 C CA . VAL A 1 120 ? -9.641 -11.266 -7.828 1 98.56 120 VAL A CA 1
ATOM 934 C C . VAL A 1 120 ? -9.148 -12.617 -7.328 1 98.56 120 VAL A C 1
ATOM 936 O O . VAL A 1 120 ? -9.883 -13.609 -7.383 1 98.56 120 VAL A O 1
ATOM 939 N N . ALA A 1 121 ? -7.895 -12.688 -6.906 1 98.62 121 ALA A N 1
ATOM 940 C CA . ALA A 1 121 ? -7.27 -13.82 -6.23 1 98.62 121 ALA A CA 1
ATOM 941 C C . ALA A 1 121 ? -6.125 -13.367 -5.332 1 98.62 121 ALA A C 1
ATOM 943 O O . ALA A 1 121 ? -5.391 -12.438 -5.676 1 98.62 121 ALA A O 1
ATOM 944 N N . PHE A 1 122 ? -5.949 -14.117 -4.207 1 98.75 122 PHE A N 1
ATOM 945 C CA . PHE A 1 122 ? -4.934 -13.695 -3.246 1 98.75 122 PHE A CA 1
ATOM 946 C C . PHE A 1 122 ? -3.777 -14.68 -3.211 1 98.75 122 PHE A C 1
ATOM 948 O O . PHE A 1 122 ? -3.982 -15.891 -3.33 1 98.75 122 PHE A O 1
ATOM 955 N N . ILE A 1 123 ? -2.572 -14.133 -3.078 1 98.75 123 ILE A N 1
ATOM 956 C CA . ILE A 1 123 ? -1.327 -14.867 -2.871 1 98.75 123 ILE A CA 1
ATOM 957 C C . ILE A 1 123 ? -0.857 -14.688 -1.43 1 98.75 123 ILE A C 1
ATOM 959 O O . ILE A 1 123 ? -0.907 -13.586 -0.885 1 98.75 123 ILE A O 1
ATOM 963 N N . HIS A 1 124 ? -0.404 -15.734 -0.805 1 98.38 124 HIS A N 1
ATOM 964 C CA . HIS A 1 124 ? -0.076 -15.773 0.616 1 98.38 124 HIS A CA 1
ATOM 965 C C . HIS A 1 124 ? 1.14 -14.906 0.925 1 98.38 124 HIS A C 1
ATOM 967 O O . HIS A 1 124 ? 2.115 -14.898 0.171 1 98.38 124 HIS A O 1
ATOM 973 N N . PRO A 1 125 ? 1.12 -14.219 2.072 1 98.38 125 PRO A N 1
ATOM 974 C CA . PRO A 1 125 ? 2.209 -13.297 2.412 1 98.38 125 PRO A CA 1
ATOM 975 C C . PRO A 1 125 ? 3.562 -14 2.506 1 98.38 125 PRO A C 1
ATOM 977 O O . PRO A 1 125 ? 4.594 -13.406 2.184 1 98.38 125 PRO A O 1
ATOM 980 N N . LYS A 1 126 ? 3.584 -15.242 2.879 1 96.75 126 LYS A N 1
ATOM 981 C CA . LYS A 1 126 ? 4.836 -15.977 3.021 1 96.75 126 LYS A CA 1
ATOM 982 C C . LYS A 1 126 ? 5.57 -16.078 1.688 1 96.75 126 LYS A C 1
ATOM 984 O O . LYS A 1 126 ? 6.801 -16.188 1.656 1 96.75 126 LYS A O 1
ATOM 989 N N . SER A 1 127 ? 4.828 -15.977 0.63 1 97.75 127 SER A N 1
ATOM 990 C CA . SER A 1 127 ? 5.426 -16.141 -0.691 1 97.75 127 SER A CA 1
ATOM 991 C C . SER A 1 127 ? 5.84 -14.789 -1.278 1 97.75 127 SER A C 1
ATOM 993 O O . SER A 1 127 ? 6.508 -14.742 -2.314 1 97.75 127 SER A O 1
ATOM 995 N N . VAL A 1 128 ? 5.371 -13.703 -0.665 1 98.06 128 VAL A N 1
ATOM 996 C CA . VAL A 1 128 ? 5.609 -12.375 -1.223 1 98.06 128 VAL A CA 1
ATOM 997 C C . VAL A 1 128 ? 6.246 -11.477 -0.164 1 98.06 128 VAL A C 1
ATOM 999 O O . VAL A 1 128 ? 5.785 -10.352 0.065 1 98.06 128 VAL A O 1
ATOM 1002 N N . MET A 1 129 ? 7.133 -12.062 0.552 1 97.69 129 MET A N 1
ATOM 1003 C CA . MET A 1 129 ? 7.973 -11.328 1.495 1 97.69 129 MET A CA 1
ATOM 1004 C C . MET A 1 129 ? 7.121 -10.555 2.494 1 97.69 129 MET A C 1
ATOM 1006 O O . MET A 1 129 ? 7.348 -9.359 2.717 1 97.69 129 MET A O 1
ATOM 1010 N N . GLY A 1 130 ? 6.098 -11.18 3.02 1 98.31 130 GLY A N 1
ATOM 1011 C CA . GLY A 1 130 ? 5.281 -10.633 4.09 1 98.31 130 GLY A CA 1
ATOM 1012 C C . GLY A 1 130 ? 4.121 -9.797 3.586 1 98.31 130 GLY A C 1
ATOM 1013 O O . GLY A 1 130 ? 3.385 -9.203 4.379 1 98.31 130 GLY A O 1
ATOM 1014 N N . VAL A 1 131 ? 3.928 -9.711 2.328 1 98.75 131 VAL A N 1
ATOM 1015 C CA . VAL A 1 131 ? 2.885 -8.883 1.735 1 98.75 131 VAL A CA 1
ATOM 1016 C C . VAL A 1 131 ? 1.73 -9.758 1.26 1 98.75 131 VAL A C 1
ATOM 1018 O O . VAL A 1 131 ? 1.934 -10.695 0.479 1 98.75 131 VAL A O 1
ATOM 1021 N N . LEU A 1 132 ? 0.509 -9.516 1.815 1 98.81 132 LEU A N 1
ATOM 1022 C CA . LEU A 1 132 ? -0.679 -10.094 1.201 1 98.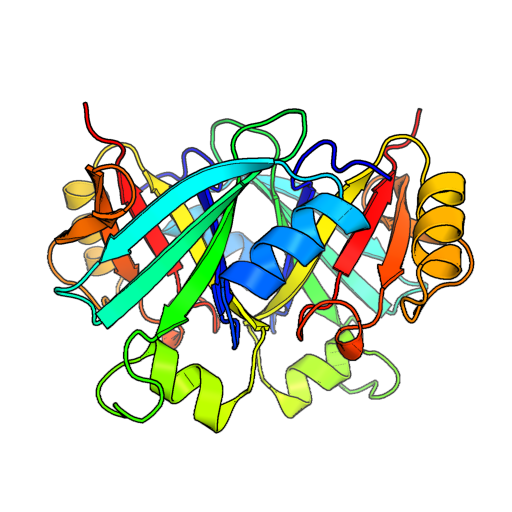81 132 LEU A CA 1
ATOM 1023 C C . LEU A 1 132 ? -0.956 -9.461 -0.157 1 98.81 132 LEU A C 1
ATOM 1025 O O . LEU A 1 132 ? -1.281 -8.273 -0.238 1 98.81 132 LEU A O 1
ATOM 1029 N N . LEU A 1 133 ? -0.81 -10.281 -1.226 1 98.88 133 LEU A N 1
ATOM 1030 C CA . LEU A 1 133 ? -0.91 -9.773 -2.59 1 98.88 133 LEU A CA 1
ATOM 1031 C C . LEU A 1 133 ? -2.242 -10.164 -3.219 1 98.88 133 LEU A C 1
ATOM 1033 O O . LEU A 1 133 ? -2.648 -11.328 -3.152 1 98.88 133 LEU A O 1
ATOM 1037 N N . GLU A 1 134 ? -2.914 -9.211 -3.758 1 98.88 134 GLU A N 1
ATOM 1038 C CA . GLU A 1 134 ? -4.137 -9.445 -4.523 1 98.88 134 GLU A CA 1
ATOM 1039 C C . GLU A 1 134 ? -3.891 -9.266 -6.02 1 98.88 134 GLU A C 1
ATOM 1041 O O . GLU A 1 134 ? -3.328 -8.258 -6.445 1 98.88 134 GLU A O 1
ATOM 1046 N N . LEU A 1 135 ? -4.246 -10.297 -6.793 1 98.81 135 LEU A N 1
ATOM 1047 C CA . LEU A 1 135 ? -4.348 -10.133 -8.242 1 98.81 135 LEU A CA 1
ATOM 1048 C C . LEU A 1 135 ? -5.73 -9.625 -8.641 1 98.81 135 LEU A C 1
ATOM 1050 O O . LEU A 1 135 ? -6.738 -10.078 -8.094 1 98.81 135 LEU A O 1
ATOM 1054 N N . VAL A 1 136 ? -5.777 -8.672 -9.586 1 98.69 136 VAL A N 1
ATOM 1055 C CA . VAL A 1 136 ? -7.035 -8.102 -10.055 1 98.69 136 VAL A CA 1
ATOM 1056 C C . VAL A 1 136 ? -7.094 -8.172 -11.578 1 98.69 136 VAL A C 1
ATOM 1058 O O . VAL A 1 136 ? -6.16 -7.75 -12.266 1 98.69 136 VAL A O 1
ATOM 1061 N N . GLN A 1 137 ? -8.125 -8.727 -12.117 1 98.62 137 GLN A N 1
ATOM 1062 C CA . GLN A 1 137 ? -8.453 -8.617 -13.531 1 98.62 137 GLN A CA 1
ATOM 1063 C C . GLN A 1 137 ? -9.734 -7.82 -13.742 1 98.62 137 GLN A C 1
ATOM 1065 O O . GLN A 1 137 ? -10.797 -8.211 -13.273 1 98.62 137 GLN A O 1
ATOM 1070 N N . GLU A 1 138 ? -9.586 -6.738 -14.438 1 94.5 138 GLU A N 1
ATOM 1071 C CA . GLU A 1 138 ? -10.742 -5.895 -14.719 1 94.5 138 GLU A CA 1
ATOM 1072 C C . GLU A 1 138 ? -11.734 -6.609 -15.633 1 94.5 138 GLU A C 1
ATOM 1074 O O . GLU A 1 138 ? -11.336 -7.383 -16.516 1 94.5 138 GLU A O 1
ATOM 1079 N N . LYS A 1 139 ? -12.984 -6.371 -15.266 1 84.38 139 LYS A N 1
ATOM 1080 C CA . LYS A 1 139 ? -14.031 -6.914 -16.125 1 84.38 139 LYS A CA 1
ATOM 1081 C C . LYS A 1 139 ? -13.93 -6.355 -17.547 1 84.38 139 LYS A C 1
ATOM 1083 O O . LYS A 1 139 ? -13.633 -5.172 -17.734 1 84.38 139 LYS A O 1
ATOM 1088 N N . HIS A 1 140 ? -13.859 -7.305 -18.656 1 61.66 140 HIS A N 1
ATOM 1089 C CA . HIS A 1 140 ? -13.938 -6.879 -20.047 1 61.66 140 HIS A CA 1
ATOM 1090 C C . HIS A 1 140 ? -15.359 -6.477 -20.422 1 61.66 140 HIS A C 1
ATOM 1092 O O . HIS A 1 140 ? -16.328 -7 -19.859 1 61.66 140 HIS A O 1
ATOM 1098 N N . MET B 1 1 ? -5.605 20.344 1.729 1 94.44 1 MET B N 1
ATOM 1099 C CA . MET B 1 1 ? -4.715 19.734 0.751 1 94.44 1 MET B CA 1
ATOM 1100 C C . MET B 1 1 ? -5.477 18.75 -0.135 1 94.44 1 MET B C 1
ATOM 1102 O O . MET B 1 1 ? -6.602 18.359 0.184 1 94.44 1 MET B O 1
ATOM 1106 N N . GLU B 1 2 ? -4.777 18.422 -1.323 1 97.38 2 GLU B N 1
ATOM 1107 C CA . GLU B 1 2 ? -5.344 17.453 -2.256 1 97.38 2 GLU B CA 1
ATOM 1108 C C . GLU B 1 2 ? -4.309 16.406 -2.652 1 97.38 2 GLU B C 1
ATOM 1110 O O . GLU B 1 2 ? -3.139 16.719 -2.865 1 97.38 2 GLU B O 1
ATOM 1115 N N . THR B 1 3 ? -4.809 15.25 -2.715 1 98.44 3 THR B N 1
ATOM 1116 C CA . THR B 1 3 ? -3.969 14.18 -3.248 1 98.44 3 THR B CA 1
ATOM 1117 C C . THR B 1 3 ? -4.004 14.172 -4.773 1 98.44 3 THR B C 1
ATOM 1119 O O . THR B 1 3 ? -5.078 14.141 -5.379 1 98.44 3 THR B O 1
ATOM 1122 N N . GLN B 1 4 ? -2.814 14.273 -5.363 1 97.94 4 GLN B N 1
ATOM 1123 C CA . GLN B 1 4 ? -2.764 14.141 -6.816 1 97.94 4 GLN B CA 1
ATOM 1124 C C . GLN B 1 4 ? -2.924 12.688 -7.242 1 97.94 4 GLN B C 1
ATOM 1126 O O . GLN B 1 4 ? -3.811 12.359 -8.031 1 97.94 4 GLN B O 1
ATOM 1131 N N . THR B 1 5 ? -2.137 11.82 -6.777 1 97.75 5 THR B N 1
ATOM 1132 C CA . THR B 1 5 ? -2.137 10.391 -7.059 1 97.75 5 THR B CA 1
ATOM 1133 C C . THR B 1 5 ? -1.407 9.625 -5.957 1 97.75 5 THR B C 1
ATOM 1135 O O . THR B 1 5 ? -0.729 10.227 -5.121 1 97.75 5 THR B O 1
ATOM 1138 N N . ILE B 1 6 ? -1.643 8.328 -5.836 1 98.44 6 ILE B N 1
ATOM 1139 C CA . ILE B 1 6 ? -0.776 7.469 -5.035 1 98.44 6 ILE B CA 1
ATOM 1140 C C . ILE B 1 6 ? 0.598 7.367 -5.695 1 98.44 6 ILE B C 1
ATOM 1142 O O . ILE B 1 6 ? 0.71 6.953 -6.852 1 98.44 6 ILE B O 1
ATOM 1146 N N . ASP B 1 7 ? 1.603 7.852 -4.996 1 98.19 7 ASP B N 1
ATOM 1147 C CA . ASP B 1 7 ? 2.953 7.832 -5.547 1 98.19 7 ASP B CA 1
ATOM 1148 C C . ASP B 1 7 ? 3.57 6.438 -5.434 1 98.19 7 ASP B C 1
ATOM 1150 O O . ASP B 1 7 ? 4.082 5.898 -6.414 1 98.19 7 ASP B O 1
ATOM 1154 N N . HIS B 1 8 ? 3.566 5.914 -4.234 1 98.75 8 HIS B N 1
ATOM 1155 C CA . HIS B 1 8 ? 4.117 4.578 -4.047 1 98.75 8 HIS B CA 1
ATOM 1156 C C . HIS B 1 8 ? 3.617 3.955 -2.746 1 98.75 8 HIS B C 1
ATOM 1158 O O . HIS B 1 8 ? 3.014 4.641 -1.917 1 98.75 8 HIS B O 1
ATOM 1164 N N . ILE B 1 9 ? 3.807 2.646 -2.641 1 98.88 9 ILE B N 1
ATOM 1165 C CA . ILE B 1 9 ? 3.643 1.878 -1.411 1 98.88 9 ILE B CA 1
ATOM 1166 C C . ILE B 1 9 ? 5 1.368 -0.935 1 98.88 9 ILE B C 1
ATOM 1168 O O . ILE B 1 9 ? 5.738 0.74 -1.699 1 98.88 9 ILE B O 1
ATOM 1172 N N . GLY B 1 10 ? 5.328 1.677 0.316 1 98.88 10 GLY B N 1
ATOM 1173 C CA . GLY B 1 10 ? 6.586 1.21 0.88 1 98.88 10 GLY B CA 1
ATOM 1174 C C . GLY B 1 10 ? 6.504 -0.195 1.444 1 98.88 10 GLY B C 1
ATOM 1175 O O . GLY B 1 10 ? 5.562 -0.523 2.17 1 98.88 10 GLY B O 1
ATOM 1176 N N . ILE B 1 11 ? 7.453 -1.006 1.116 1 98.94 11 ILE B N 1
ATOM 1177 C CA . ILE B 1 11 ? 7.574 -2.371 1.619 1 98.94 11 ILE B CA 1
ATOM 1178 C C . ILE B 1 11 ? 8.977 -2.592 2.182 1 98.94 11 ILE B C 1
ATOM 1180 O O . ILE B 1 11 ? 9.969 -2.438 1.467 1 98.94 11 ILE B O 1
ATOM 1184 N N . VAL B 1 12 ? 9.008 -2.957 3.463 1 98.94 12 VAL B N 1
ATOM 1185 C CA . VAL B 1 12 ? 10.289 -3.275 4.086 1 98.94 12 VAL B CA 1
ATOM 1186 C C . VAL B 1 12 ? 10.688 -4.711 3.754 1 98.94 12 VAL B C 1
ATOM 1188 O O . VAL B 1 12 ? 9.859 -5.625 3.83 1 98.94 12 VAL B O 1
ATOM 1191 N N . VAL B 1 13 ? 11.93 -4.887 3.367 1 98.88 13 VAL B N 1
ATOM 1192 C CA . VAL B 1 13 ? 12.414 -6.207 2.982 1 98.88 13 VAL B CA 1
ATOM 1193 C C . VAL B 1 13 ? 13.734 -6.5 3.699 1 98.88 13 VAL B C 1
ATOM 1195 O O . VAL B 1 13 ? 14.414 -5.582 4.164 1 98.88 13 VAL B O 1
ATOM 1198 N N . GLU B 1 14 ? 14.086 -7.781 3.793 1 98.69 14 GLU B N 1
ATOM 1199 C CA . GLU B 1 14 ? 15.32 -8.211 4.449 1 98.69 14 GLU B CA 1
ATOM 1200 C C . GLU B 1 14 ? 16.531 -7.934 3.57 1 98.69 14 GLU B C 1
ATOM 1202 O O . GLU B 1 14 ? 17.609 -7.574 4.074 1 98.69 14 GLU B O 1
ATOM 1207 N N . ASN B 1 15 ? 16.391 -8.18 2.293 1 98.81 15 ASN B N 1
ATOM 1208 C CA . ASN B 1 15 ? 17.438 -8.031 1.288 1 98.81 15 ASN B CA 1
ATOM 1209 C C . ASN B 1 15 ? 16.891 -7.422 -0.002 1 98.81 15 ASN B C 1
ATOM 1211 O O . ASN B 1 15 ? 16.109 -8.062 -0.71 1 98.81 15 ASN B O 1
ATOM 1215 N N . ILE B 1 16 ? 17.359 -6.27 -0.324 1 98.81 16 ILE B N 1
ATOM 1216 C CA . ILE B 1 16 ? 16.75 -5.473 -1.383 1 98.81 16 ILE B CA 1
ATOM 1217 C C . ILE B 1 16 ? 17.031 -6.113 -2.74 1 98.81 16 ILE B C 1
ATOM 1219 O O . ILE B 1 16 ? 16.188 -6.098 -3.633 1 98.81 16 ILE B O 1
ATOM 1223 N N . ASP B 1 17 ? 18.219 -6.645 -2.947 1 98.88 17 ASP B N 1
ATOM 1224 C CA . ASP B 1 17 ? 18.562 -7.266 -4.223 1 98.88 17 ASP B CA 1
ATOM 1225 C C . ASP B 1 17 ? 17.703 -8.5 -4.477 1 98.88 17 ASP B C 1
ATOM 1227 O O . ASP B 1 17 ? 17.219 -8.703 -5.59 1 98.88 17 ASP B O 1
ATOM 1231 N N . LYS B 1 18 ? 17.531 -9.297 -3.443 1 98.81 18 LYS B N 1
ATOM 1232 C CA . LYS B 1 18 ? 16.656 -10.453 -3.559 1 98.81 18 LYS B CA 1
ATOM 1233 C C . LYS B 1 18 ? 15.219 -10.031 -3.838 1 98.81 18 LYS B C 1
ATOM 1235 O O . LYS B 1 18 ? 14.508 -10.688 -4.605 1 98.81 18 LYS B O 1
ATOM 1240 N N . ALA B 1 19 ? 14.797 -8.984 -3.201 1 98.88 19 ALA B N 1
ATOM 1241 C CA . ALA B 1 19 ? 13.438 -8.484 -3.406 1 98.88 19 ALA B CA 1
ATOM 1242 C C . ALA B 1 19 ? 13.25 -7.988 -4.836 1 98.88 19 ALA B C 1
ATOM 1244 O O . ALA B 1 19 ? 12.234 -8.281 -5.473 1 98.88 19 ALA B O 1
ATOM 1245 N N . ILE B 1 20 ? 14.227 -7.227 -5.324 1 98.88 20 ILE B N 1
ATOM 1246 C CA . ILE B 1 20 ? 14.164 -6.754 -6.703 1 98.88 20 ILE B CA 1
ATOM 1247 C C . ILE B 1 20 ? 14.031 -7.941 -7.648 1 98.88 20 ILE B C 1
ATOM 1249 O O . ILE B 1 20 ? 13.148 -7.957 -8.516 1 98.88 20 ILE B O 1
ATOM 1253 N N . ASP B 1 21 ? 14.875 -8.914 -7.453 1 98.88 21 ASP B N 1
ATOM 1254 C CA . ASP B 1 21 ? 14.844 -10.117 -8.289 1 98.88 21 ASP B CA 1
ATOM 1255 C C . ASP B 1 21 ? 13.484 -10.797 -8.219 1 98.88 21 ASP B C 1
ATOM 1257 O O . ASP B 1 21 ? 12.93 -11.195 -9.242 1 98.88 21 ASP B O 1
ATOM 1261 N N . PHE B 1 22 ? 12.961 -10.898 -7.043 1 98.81 22 PHE B N 1
ATOM 1262 C CA . PHE B 1 22 ? 11.672 -11.539 -6.84 1 98.81 22 PHE B CA 1
ATOM 1263 C C . PHE B 1 22 ? 10.578 -10.805 -7.613 1 98.81 22 PHE B C 1
ATOM 1265 O O . PHE B 1 22 ? 9.805 -11.43 -8.344 1 98.81 22 PHE B O 1
ATOM 1272 N N . TYR B 1 23 ? 10.453 -9.5 -7.484 1 98.88 23 TYR B N 1
ATOM 1273 C CA . TYR B 1 23 ? 9.391 -8.711 -8.094 1 98.88 23 TYR B CA 1
ATOM 1274 C C . TYR B 1 23 ? 9.523 -8.695 -9.617 1 98.88 23 TYR B C 1
ATOM 1276 O O . TYR B 1 23 ? 8.523 -8.672 -10.328 1 98.88 23 TYR B O 1
ATOM 1284 N N . GLU B 1 24 ? 10.766 -8.688 -10.07 1 98.69 24 GLU B N 1
ATOM 1285 C CA . GLU B 1 24 ? 10.969 -8.766 -11.508 1 98.69 24 GLU B CA 1
ATOM 1286 C C . GLU B 1 24 ? 10.562 -10.133 -12.055 1 98.69 24 GLU B C 1
ATOM 1288 O O . GLU B 1 24 ? 9.766 -10.219 -12.992 1 98.69 24 GLU B O 1
ATOM 1293 N N . LYS B 1 25 ? 11.039 -11.148 -11.453 1 98.38 25 LYS B N 1
ATOM 1294 C CA . LYS B 1 25 ? 10.898 -12.5 -12 1 98.38 25 LYS B CA 1
ATOM 1295 C C . LYS B 1 25 ? 9.492 -13.047 -11.773 1 98.38 25 LYS B C 1
ATOM 1297 O O . LYS B 1 25 ? 8.945 -13.734 -12.633 1 98.38 25 LYS B O 1
ATOM 1302 N N . ASN B 1 26 ? 8.93 -12.758 -10.617 1 98.62 26 ASN B N 1
ATOM 1303 C CA . ASN B 1 26 ? 7.664 -13.406 -10.273 1 98.62 26 ASN B CA 1
ATOM 1304 C C . ASN B 1 26 ? 6.473 -12.508 -10.586 1 98.62 26 ASN B C 1
ATOM 1306 O O . ASN B 1 26 ? 5.383 -13 -10.891 1 98.62 26 ASN B O 1
ATOM 1310 N N . LEU B 1 27 ? 6.652 -11.164 -10.508 1 98.62 27 LEU B N 1
ATOM 1311 C CA . LEU B 1 27 ? 5.504 -10.273 -10.664 1 98.62 27 LEU B CA 1
ATOM 1312 C C . LEU B 1 27 ? 5.621 -9.469 -11.953 1 98.62 27 LEU B C 1
ATOM 1314 O O . LEU B 1 27 ? 4.691 -8.75 -12.328 1 98.62 27 LEU B O 1
ATOM 1318 N N . GLY B 1 28 ? 6.715 -9.539 -12.602 1 98.5 28 GLY B N 1
ATOM 1319 C CA . GLY B 1 28 ? 6.898 -8.875 -13.883 1 98.5 28 GLY B CA 1
ATOM 1320 C C . GLY B 1 28 ? 6.992 -7.363 -13.766 1 98.5 28 GLY B C 1
ATOM 1321 O O . GLY B 1 28 ? 6.633 -6.641 -14.695 1 98.5 28 GLY B O 1
ATOM 1322 N N . MET B 1 29 ? 7.348 -6.898 -12.609 1 98.69 29 MET B N 1
ATOM 1323 C CA . MET B 1 29 ? 7.59 -5.469 -12.445 1 98.69 29 MET B CA 1
ATOM 1324 C C . MET B 1 29 ? 8.992 -5.098 -12.906 1 98.69 29 MET B C 1
ATOM 1326 O O . MET B 1 29 ? 9.836 -5.977 -13.102 1 98.69 29 MET B O 1
ATOM 1330 N N . ARG B 1 30 ? 9.18 -3.779 -13.102 1 98.38 30 ARG B N 1
ATOM 1331 C CA . ARG B 1 30 ? 10.477 -3.299 -13.562 1 98.38 30 ARG B CA 1
ATOM 1332 C C . ARG B 1 30 ? 11.078 -2.316 -12.562 1 98.38 30 ARG B C 1
ATOM 1334 O O . ARG B 1 30 ? 10.367 -1.48 -12 1 98.38 30 ARG B O 1
ATOM 1341 N N . LEU B 1 31 ? 12.359 -2.414 -12.359 1 98.62 31 LEU B N 1
ATOM 1342 C CA . LEU B 1 31 ? 13.109 -1.466 -11.539 1 98.62 31 LEU B CA 1
ATOM 1343 C C . LEU B 1 31 ? 13.305 -0.146 -12.281 1 98.62 31 LEU B C 1
ATOM 1345 O O . LEU B 1 31 ? 13.797 -0.13 -13.406 1 98.62 31 LEU B O 1
ATOM 1349 N N . ILE B 1 32 ? 13 0.996 -11.633 1 98.19 32 ILE B N 1
ATOM 1350 C CA . ILE B 1 32 ? 13.156 2.264 -12.336 1 98.19 32 ILE B CA 1
ATOM 1351 C C . ILE B 1 32 ? 14.156 3.146 -11.586 1 98.19 32 ILE B C 1
ATOM 1353 O O . ILE B 1 32 ? 14.625 4.152 -12.125 1 98.19 32 ILE B O 1
ATOM 1357 N N . ASP B 1 33 ? 14.422 2.838 -10.375 1 98 33 ASP B N 1
ATOM 1358 C CA . ASP B 1 33 ? 15.375 3.604 -9.57 1 98 33 ASP B CA 1
ATOM 1359 C C . ASP B 1 33 ? 15.883 2.781 -8.391 1 98 33 ASP B C 1
ATOM 1361 O O . ASP B 1 33 ? 15.148 1.958 -7.836 1 98 33 ASP B O 1
ATOM 1365 N N . LYS B 1 34 ? 17.094 2.873 -8.062 1 98.5 34 LYS B N 1
ATOM 1366 C CA . LYS B 1 34 ? 17.734 2.289 -6.883 1 98.5 34 LYS B CA 1
ATOM 1367 C C . LYS B 1 34 ? 18.781 3.236 -6.297 1 98.5 34 LYS B C 1
ATOM 1369 O O . LYS B 1 34 ? 19.625 3.764 -7.02 1 98.5 34 LYS B O 1
ATOM 1374 N N . GLU B 1 35 ? 18.656 3.482 -5.027 1 97.94 35 GLU B N 1
ATOM 1375 C CA . GLU B 1 35 ? 19.625 4.387 -4.422 1 97.94 35 GLU B CA 1
ATOM 1376 C C . GLU B 1 35 ? 19.781 4.105 -2.93 1 97.94 35 GLU B C 1
ATOM 1378 O O . GLU B 1 35 ? 18.969 3.404 -2.334 1 97.94 35 GLU B O 1
ATOM 1383 N N . GLU B 1 36 ? 20.891 4.543 -2.416 1 97.75 36 GLU B N 1
ATOM 1384 C CA . GLU B 1 36 ? 21.141 4.523 -0.978 1 97.75 36 GLU B CA 1
ATOM 1385 C C . GLU B 1 36 ? 20.969 5.914 -0.369 1 97.75 36 GLU B C 1
ATOM 1387 O O . GLU B 1 36 ? 21.578 6.879 -0.839 1 97.75 36 GLU B O 1
ATOM 1392 N N . LEU B 1 37 ? 20.109 5.961 0.526 1 97.06 37 LEU B N 1
ATOM 1393 C CA . LEU B 1 37 ? 19.938 7.18 1.311 1 97.06 37 LEU B CA 1
ATOM 1394 C C . LEU B 1 37 ? 20.703 7.09 2.627 1 97.06 37 LEU B C 1
ATOM 1396 O O . LEU B 1 37 ? 20.109 6.77 3.666 1 97.06 37 LEU B O 1
ATOM 1400 N N . LYS B 1 38 ? 21.969 7.453 2.627 1 96.56 38 LYS B N 1
ATOM 1401 C CA . LYS B 1 38 ? 22.891 7.242 3.74 1 96.56 38 LYS B CA 1
ATOM 1402 C C . LYS B 1 38 ? 22.453 8.016 4.977 1 96.56 38 LYS B C 1
ATOM 1404 O O . LYS B 1 38 ? 22.562 7.527 6.102 1 96.56 38 LYS B O 1
ATOM 1409 N N . ASP B 1 39 ? 21.969 9.203 4.715 1 94.25 39 ASP B N 1
ATOM 1410 C CA . ASP B 1 39 ? 21.516 10.055 5.82 1 94.25 39 ASP B CA 1
ATOM 1411 C C . ASP B 1 39 ? 20.328 9.438 6.551 1 94.25 39 ASP B C 1
ATOM 1413 O O . ASP B 1 39 ? 20.109 9.719 7.73 1 94.25 39 ASP B O 1
ATOM 1417 N N . ARG B 1 40 ? 19.594 8.508 5.891 1 95.5 40 ARG B N 1
ATOM 1418 C CA . ARG B 1 40 ? 18.422 7.863 6.473 1 95.5 40 ARG B CA 1
ATOM 1419 C C . ARG B 1 40 ? 18.734 6.426 6.883 1 95.5 40 ARG B C 1
ATOM 1421 O O . ARG B 1 40 ? 17.922 5.77 7.535 1 95.5 40 ARG B O 1
ATOM 1428 N N . GLY B 1 41 ? 19.906 5.922 6.434 1 97.88 41 GLY B N 1
ATOM 1429 C CA . GLY B 1 41 ? 20.344 4.578 6.781 1 97.88 41 GLY B CA 1
ATOM 1430 C C . GLY B 1 41 ? 19.547 3.498 6.062 1 97.88 41 GLY B C 1
ATOM 1431 O O . GLY B 1 41 ? 19.328 2.414 6.609 1 97.88 41 GLY B O 1
ATOM 1432 N N . ILE B 1 42 ? 19.094 3.855 4.852 1 98.62 42 ILE B N 1
ATOM 1433 C CA . ILE B 1 42 ? 18.281 2.855 4.156 1 98.62 42 ILE B CA 1
ATOM 1434 C C . ILE B 1 42 ? 18.719 2.775 2.693 1 98.62 42 ILE B C 1
ATOM 1436 O O . ILE B 1 42 ? 19.297 3.723 2.158 1 98.62 42 ILE B O 1
ATOM 1440 N N . LYS B 1 43 ? 18.516 1.647 2.078 1 98.81 43 LYS B N 1
ATOM 1441 C CA . LYS B 1 43 ? 18.469 1.444 0.633 1 98.81 43 LYS B CA 1
ATOM 1442 C C . LYS B 1 43 ? 17.031 1.401 0.12 1 98.81 43 LYS B C 1
ATOM 1444 O O . LYS B 1 43 ? 16.156 0.821 0.763 1 98.81 43 LYS B O 1
ATOM 1449 N N . VAL B 1 44 ? 16.859 2.006 -1.029 1 98.88 44 VAL B N 1
ATOM 1450 C CA . VAL B 1 44 ? 15.508 1.97 -1.587 1 98.88 44 VAL B CA 1
ATOM 1451 C C . VAL B 1 44 ? 15.562 1.561 -3.057 1 98.88 44 VAL B C 1
ATOM 1453 O O . VAL B 1 44 ? 16.562 1.811 -3.738 1 98.88 44 VAL B O 1
ATOM 1456 N N . ALA B 1 45 ? 14.594 0.896 -3.545 1 98.94 45 ALA B N 1
ATOM 1457 C CA . ALA B 1 45 ? 14.359 0.548 -4.945 1 98.94 45 ALA B CA 1
ATOM 1458 C C . ALA B 1 45 ? 12.898 0.754 -5.324 1 98.94 45 ALA B C 1
ATOM 1460 O O . ALA B 1 45 ? 11.992 0.444 -4.543 1 98.94 45 ALA B O 1
ATOM 1461 N N . PHE B 1 46 ? 12.656 1.268 -6.477 1 98.88 46 PHE B N 1
ATOM 1462 C CA . PHE B 1 46 ? 11.305 1.528 -6.949 1 98.88 46 PHE B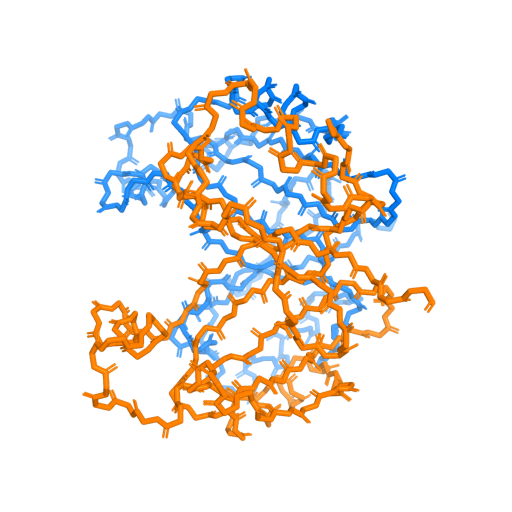 CA 1
ATOM 1463 C C . PHE B 1 46 ? 10.953 0.607 -8.117 1 98.88 46 PHE B C 1
ATOM 1465 O O . PHE B 1 46 ? 11.641 0.599 -9.133 1 98.88 46 PHE B O 1
ATOM 1472 N N . MET B 1 47 ? 9.898 -0.204 -7.938 1 98.81 47 MET B N 1
ATOM 1473 C CA . MET B 1 47 ? 9.391 -1.144 -8.938 1 98.81 47 MET B CA 1
ATOM 1474 C C . MET B 1 47 ? 8.07 -0.659 -9.516 1 98.81 47 MET B C 1
ATOM 1476 O O . MET B 1 47 ? 7.176 -0.236 -8.781 1 98.81 47 MET B O 1
ATOM 1480 N N . VAL B 1 48 ? 7.91 -0.726 -10.852 1 98.69 48 VAL B N 1
ATOM 1481 C CA . VAL B 1 48 ? 6.664 -0.286 -11.469 1 98.69 48 VAL B CA 1
ATOM 1482 C C . VAL B 1 48 ? 6.152 -1.366 -12.414 1 98.69 48 VAL B C 1
ATOM 1484 O O . VAL B 1 48 ? 6.914 -2.221 -12.867 1 98.69 48 VAL B O 1
ATOM 1487 N N . GLY B 1 49 ? 4.793 -1.359 -12.641 1 98.25 49 GLY B N 1
ATOM 1488 C CA . GLY B 1 49 ? 4.203 -2.203 -13.664 1 98.25 49 GLY B CA 1
ATOM 1489 C C . GLY B 1 49 ? 4.418 -1.668 -15.07 1 98.25 49 GLY B C 1
ATOM 1490 O O . GLY B 1 49 ? 5.207 -0.745 -15.273 1 98.25 49 GLY B O 1
ATOM 1491 N N . LYS B 1 50 ? 3.721 -2.252 -15.969 1 97.31 50 LYS B N 1
ATOM 1492 C CA . LYS B 1 50 ? 3.857 -1.925 -17.375 1 97.31 50 LYS B CA 1
ATOM 1493 C C . LYS B 1 50 ? 3.283 -0.544 -17.688 1 97.31 50 LYS B C 1
ATOM 1495 O O . LYS B 1 50 ? 3.781 0.162 -18.562 1 97.31 50 LYS B O 1
ATOM 1500 N N . ILE B 1 51 ? 2.227 -0.3 -16.953 1 93.81 51 ILE B N 1
ATOM 1501 C CA . ILE B 1 51 ? 1.551 0.97 -17.188 1 93.81 51 ILE B CA 1
ATOM 1502 C C . ILE B 1 51 ? 1.336 1.696 -15.859 1 93.81 51 ILE B C 1
ATOM 1504 O O . ILE B 1 51 ? 1.432 1.09 -14.789 1 93.81 51 ILE B O 1
ATOM 1508 N N . GLY B 1 52 ? 1.117 2.955 -15.953 1 86.81 52 GLY B N 1
ATOM 1509 C CA . GLY B 1 52 ? 0.893 3.75 -14.758 1 86.81 52 GLY B CA 1
ATOM 1510 C C . GLY B 1 52 ? 2.18 4.195 -14.086 1 86.81 52 GLY B C 1
ATOM 1511 O O . GLY B 1 52 ? 3.271 3.822 -14.523 1 86.81 52 GLY B O 1
ATOM 1512 N N . GLU B 1 53 ? 2.01 4.977 -12.969 1 91.44 53 GLU B N 1
ATOM 1513 C CA . GLU B 1 53 ? 3.205 5.598 -12.406 1 91.44 53 GLU B CA 1
ATOM 1514 C C . GLU B 1 53 ? 3.379 5.223 -10.938 1 91.44 53 GLU B C 1
ATOM 1516 O O . GLU B 1 53 ? 4.453 5.414 -10.367 1 91.44 53 GLU B O 1
ATOM 1521 N N . SER B 1 54 ? 2.324 4.711 -10.289 1 97.81 54 SER B N 1
ATOM 1522 C CA . SER B 1 54 ? 2.475 4.312 -8.891 1 97.81 54 SER B CA 1
ATOM 1523 C C . SER B 1 54 ? 3.473 3.168 -8.75 1 97.81 54 SER B C 1
ATOM 1525 O O . SER B 1 54 ? 3.467 2.23 -9.547 1 97.81 54 SER B O 1
ATOM 1527 N N . ALA B 1 55 ? 4.324 3.256 -7.73 1 98.5 55 ALA B N 1
ATOM 1528 C CA . ALA B 1 55 ? 5.418 2.297 -7.598 1 98.5 55 ALA B CA 1
ATOM 1529 C C . ALA B 1 55 ? 5.32 1.526 -6.285 1 98.5 55 ALA B C 1
ATOM 1531 O O . ALA B 1 55 ? 4.617 1.948 -5.363 1 98.5 55 ALA B O 1
ATOM 1532 N N . VAL B 1 56 ? 5.926 0.367 -6.258 1 98.81 56 VAL B N 1
ATOM 1533 C CA . VAL B 1 56 ? 6.363 -0.258 -5.012 1 98.81 56 VAL B CA 1
ATOM 1534 C C . VAL B 1 56 ? 7.754 0.249 -4.637 1 98.81 56 VAL B C 1
ATOM 1536 O O . VAL B 1 56 ? 8.68 0.205 -5.453 1 98.81 56 VAL B O 1
ATOM 1539 N N . GLU B 1 57 ? 7.855 0.803 -3.516 1 98.88 57 GLU B N 1
ATOM 1540 C CA . GLU B 1 57 ? 9.164 1.147 -2.971 1 98.88 57 GLU B CA 1
ATOM 1541 C C . GLU B 1 57 ? 9.656 0.079 -1.998 1 98.88 57 GLU B C 1
ATOM 1543 O O . GLU B 1 57 ? 9.07 -0.116 -0.933 1 98.88 57 GLU B O 1
ATOM 1548 N N . LEU B 1 58 ? 10.703 -0.627 -2.35 1 98.94 58 LEU B N 1
ATOM 1549 C CA . LEU B 1 58 ? 11.367 -1.581 -1.465 1 98.94 58 LEU B CA 1
ATOM 1550 C C . LEU B 1 58 ? 12.383 -0.88 -0.578 1 98.94 58 LEU B C 1
ATOM 1552 O O . LEU B 1 58 ? 13.164 -0.05 -1.055 1 98.94 58 LEU B O 1
ATOM 1556 N N . LEU B 1 59 ? 12.375 -1.14 0.732 1 98.94 59 LEU B N 1
ATOM 1557 C CA . LEU B 1 59 ? 13.258 -0.506 1.702 1 98.94 59 LEU B CA 1
ATOM 1558 C C . LEU B 1 59 ? 14.07 -1.552 2.459 1 98.94 59 LEU B C 1
ATOM 1560 O O . LEU B 1 59 ? 13.516 -2.525 2.971 1 98.94 59 LEU B O 1
ATOM 1564 N N . GLU B 1 60 ? 15.312 -1.413 2.535 1 98.94 60 GLU B N 1
ATOM 1565 C CA . GLU B 1 60 ? 16.203 -2.217 3.359 1 98.94 60 GLU B CA 1
ATOM 1566 C C . GLU B 1 60 ? 17.094 -1.332 4.234 1 98.94 60 GLU B C 1
ATOM 1568 O O . GLU B 1 60 ? 17.734 -0.406 3.74 1 98.94 60 GLU B O 1
ATOM 1573 N N . PRO B 1 61 ? 17.078 -1.591 5.586 1 98.81 61 PRO B N 1
ATOM 1574 C CA . PRO B 1 61 ? 18.047 -0.834 6.371 1 98.81 61 PRO B CA 1
ATOM 1575 C C . PRO B 1 61 ? 19.484 -1.129 5.961 1 98.81 61 PRO B C 1
ATOM 1577 O O . PRO B 1 61 ? 19.828 -2.275 5.652 1 98.81 61 PRO B O 1
ATOM 1580 N N . ILE B 1 62 ? 20.297 -0.071 5.922 1 98.62 62 ILE B N 1
ATOM 1581 C CA . ILE B 1 62 ? 21.719 -0.256 5.637 1 98.62 62 ILE B CA 1
ATOM 1582 C C . ILE B 1 62 ? 22.359 -1.084 6.746 1 98.62 62 ILE B C 1
ATOM 1584 O O . ILE B 1 62 ? 23.188 -1.969 6.473 1 98.62 62 ILE B O 1
ATOM 1588 N N . ASN B 1 63 ? 22 -0.762 7.98 1 98.56 63 ASN B N 1
ATOM 1589 C CA . ASN B 1 63 ? 22.391 -1.529 9.156 1 98.56 63 ASN B CA 1
ATOM 1590 C C . ASN B 1 63 ? 21.188 -2.133 9.859 1 98.56 63 ASN B C 1
ATOM 1592 O O . ASN B 1 63 ? 20.438 -1.423 10.539 1 98.56 63 ASN B O 1
ATOM 1596 N N . HIS B 1 64 ? 21.094 -3.445 9.781 1 98.44 64 HIS B N 1
ATOM 1597 C CA . HIS B 1 64 ? 19.938 -4.152 10.297 1 98.44 64 HIS B CA 1
ATOM 1598 C C . HIS B 1 64 ? 19.875 -4.074 11.82 1 98.44 64 HIS B C 1
ATOM 1600 O O . HIS B 1 64 ? 18.812 -4.277 12.414 1 98.44 64 HIS B O 1
ATOM 1606 N N . ASP B 1 65 ? 20.938 -3.822 12.438 1 98.25 65 ASP B N 1
ATOM 1607 C CA . ASP B 1 65 ? 21 -3.852 13.891 1 98.25 65 ASP B CA 1
ATOM 1608 C C . ASP B 1 65 ? 20.828 -2.453 14.484 1 98.25 65 ASP B C 1
ATOM 1610 O O . ASP B 1 65 ? 20.844 -2.279 15.703 1 98.25 65 ASP B O 1
ATOM 1614 N N . ASP B 1 66 ? 20.656 -1.393 13.672 1 98.12 66 ASP B N 1
ATOM 1615 C CA . ASP B 1 66 ? 20.469 -0.02 14.133 1 98.12 66 ASP B CA 1
ATOM 1616 C C . ASP B 1 66 ? 19.031 0.228 14.57 1 98.12 66 ASP B C 1
ATOM 1618 O O . ASP B 1 66 ? 18.188 0.621 13.766 1 98.12 66 ASP B O 1
ATOM 1622 N N . MET B 1 67 ? 18.75 0.125 15.828 1 97.19 67 MET B N 1
ATOM 1623 C CA . MET B 1 67 ? 17.375 0.22 16.344 1 97.19 67 MET B CA 1
ATOM 1624 C C . MET B 1 67 ? 16.906 1.67 16.375 1 97.19 67 MET B C 1
ATOM 1626 O O . MET B 1 67 ? 15.734 1.94 16.625 1 97.19 67 MET B O 1
ATOM 1630 N N . ASN B 1 68 ? 17.766 2.648 16.078 1 97 68 ASN B N 1
ATOM 1631 C CA . ASN B 1 68 ? 17.344 4.035 15.891 1 97 68 ASN B CA 1
ATOM 1632 C C . ASN B 1 68 ? 16.781 4.273 14.492 1 97 68 ASN B C 1
ATOM 1634 O O . ASN B 1 68 ? 16.156 5.305 14.242 1 97 68 ASN B O 1
ATOM 1638 N N . ASN B 1 69 ? 17.016 3.334 13.633 1 97.88 69 ASN B N 1
ATOM 1639 C CA . ASN B 1 69 ? 16.453 3.354 12.289 1 97.88 69 ASN B CA 1
ATOM 1640 C C . ASN B 1 69 ? 15.047 2.746 12.273 1 97.88 69 ASN B C 1
ATOM 1642 O O . ASN B 1 69 ? 14.867 1.575 12.617 1 97.88 69 ASN B O 1
ATOM 1646 N N . THR B 1 70 ? 14.148 3.51 11.82 1 97 70 THR B N 1
ATOM 1647 C CA . THR B 1 70 ? 12.758 3.092 11.914 1 97 70 THR B CA 1
ATOM 1648 C C . THR B 1 70 ? 12.492 1.884 11.023 1 97 70 THR B C 1
ATOM 1650 O O . THR B 1 70 ? 11.648 1.04 11.336 1 97 70 THR B O 1
ATOM 1653 N N . VAL B 1 71 ? 13.211 1.758 9.906 1 98.5 71 VAL B N 1
ATOM 1654 C CA . VAL B 1 71 ? 13.047 0.622 9 1 98.5 71 VAL B CA 1
ATOM 1655 C C . VAL B 1 71 ? 13.656 -0.629 9.633 1 98.5 71 VAL B C 1
ATOM 1657 O O . VAL B 1 71 ? 13.062 -1.709 9.578 1 98.5 71 VAL B O 1
ATOM 1660 N N . ALA B 1 72 ? 14.82 -0.457 10.266 1 98.75 72 ALA B N 1
ATOM 1661 C CA . ALA B 1 72 ? 15.445 -1.574 10.977 1 98.75 72 ALA B CA 1
ATOM 1662 C C . ALA B 1 72 ? 14.562 -2.051 12.125 1 98.75 72 ALA B C 1
ATOM 1664 O O . ALA B 1 72 ? 14.352 -3.254 12.305 1 98.75 72 ALA B O 1
ATOM 1665 N N . LYS B 1 73 ? 14.078 -1.145 12.867 1 98.56 73 LYS B N 1
ATOM 1666 C CA . LYS B 1 73 ? 13.195 -1.482 13.977 1 98.56 73 LYS B CA 1
ATOM 1667 C C . LYS B 1 73 ? 11.945 -2.203 13.484 1 98.56 73 LYS B C 1
ATOM 1669 O O . LYS B 1 73 ? 11.508 -3.186 14.086 1 98.56 73 LYS B O 1
ATOM 1674 N N . PHE B 1 74 ? 11.391 -1.729 12.438 1 98.62 74 PHE B N 1
ATOM 1675 C CA . PHE B 1 74 ? 10.227 -2.354 11.828 1 98.62 74 PHE B CA 1
ATOM 1676 C C . PHE B 1 74 ? 10.508 -3.807 11.469 1 98.62 74 PHE B C 1
ATOM 1678 O O . PHE B 1 74 ? 9.742 -4.703 11.82 1 98.62 74 PHE B O 1
ATOM 1685 N N . LEU B 1 75 ? 11.586 -3.988 10.789 1 98.44 75 LEU B N 1
ATOM 1686 C CA . LEU B 1 75 ? 11.961 -5.328 10.352 1 98.44 75 LEU B CA 1
ATOM 1687 C C . LEU B 1 75 ? 12.117 -6.266 11.539 1 98.44 75 LEU B C 1
ATOM 1689 O O . LEU B 1 75 ? 11.672 -7.414 11.492 1 98.44 75 LEU B O 1
ATOM 1693 N N . LYS B 1 76 ? 12.672 -5.762 12.586 1 98.06 76 LYS B N 1
ATOM 1694 C CA . LYS B 1 76 ? 12.945 -6.574 13.766 1 98.06 76 LYS B CA 1
ATOM 1695 C C . LYS B 1 76 ? 11.664 -6.902 14.523 1 98.06 76 LYS B C 1
ATOM 1697 O O . LYS B 1 76 ? 11.508 -8 15.055 1 98.06 76 LYS B O 1
ATOM 1702 N N . THR B 1 77 ? 10.719 -6.039 14.57 1 97.5 77 THR B N 1
ATOM 1703 C CA . THR B 1 77 ? 9.547 -6.184 15.414 1 97.5 77 THR B CA 1
ATOM 1704 C C . THR B 1 77 ? 8.391 -6.805 14.641 1 97.5 77 THR B C 1
ATOM 1706 O O . THR B 1 77 ? 7.598 -7.57 15.203 1 97.5 77 THR B O 1
ATOM 1709 N N . LYS B 1 78 ? 8.32 -6.59 13.312 1 97.12 78 LYS B N 1
ATOM 1710 C CA . LYS B 1 78 ? 7.152 -7.008 12.547 1 97.12 78 LYS B CA 1
ATOM 1711 C C . LYS B 1 78 ? 7.539 -7.965 11.422 1 97.12 78 LYS B C 1
ATOM 1713 O O . LYS B 1 78 ? 6.688 -8.664 10.875 1 97.12 78 LYS B O 1
ATOM 1718 N N . GLY B 1 79 ? 8.859 -7.984 11.109 1 98.12 79 GLY B N 1
ATOM 1719 C CA . GLY B 1 79 ? 9.273 -8.688 9.906 1 98.12 79 GLY B CA 1
ATOM 1720 C C . GLY B 1 79 ? 9.016 -7.902 8.633 1 98.12 79 GLY B C 1
ATOM 1721 O O . GLY B 1 79 ? 8.562 -6.754 8.688 1 98.12 79 GLY B O 1
ATOM 1722 N N . PRO B 1 80 ? 9.406 -8.477 7.445 1 98.81 80 PRO B N 1
ATOM 1723 C CA . PRO B 1 80 ? 9.148 -7.789 6.176 1 98.81 80 PRO B CA 1
ATOM 1724 C C . PRO B 1 80 ? 7.656 -7.57 5.918 1 98.81 80 PRO B C 1
ATOM 1726 O O . PRO B 1 80 ? 6.824 -8.359 6.375 1 98.81 80 PRO B O 1
ATOM 1729 N N . GLY B 1 81 ? 7.336 -6.484 5.191 1 98.75 81 GLY B N 1
ATOM 1730 C CA . GLY B 1 81 ? 5.934 -6.273 4.871 1 98.75 81 GLY B CA 1
ATOM 1731 C C . GLY B 1 81 ? 5.598 -4.824 4.586 1 98.75 81 GLY B C 1
ATOM 1732 O O . GLY B 1 81 ? 6.496 -3.992 4.43 1 98.75 81 GLY B O 1
ATOM 1733 N N . LEU B 1 82 ? 4.316 -4.523 4.434 1 98.81 82 LEU B N 1
ATOM 1734 C CA . LEU B 1 82 ? 3.814 -3.188 4.125 1 98.81 82 LEU B CA 1
ATOM 1735 C C . LEU B 1 82 ? 4.195 -2.199 5.223 1 98.81 82 LEU B C 1
ATOM 1737 O O . LEU B 1 82 ? 3.967 -2.459 6.406 1 98.81 82 LEU B O 1
ATOM 1741 N N . HIS B 1 83 ? 4.766 -1.052 4.785 1 98.81 83 HIS B N 1
ATOM 1742 C CA . HIS B 1 83 ? 5.34 -0.122 5.754 1 98.81 83 HIS B CA 1
ATOM 1743 C C . HIS B 1 83 ? 4.605 1.213 5.738 1 98.81 83 HIS B C 1
ATOM 1745 O O . HIS B 1 83 ? 4.246 1.741 6.793 1 98.81 83 HIS B O 1
ATOM 1751 N N . HIS B 1 84 ? 4.41 1.832 4.562 1 98.94 84 HIS B N 1
ATOM 1752 C CA . HIS B 1 84 ? 3.742 3.125 4.496 1 98.94 84 HIS B CA 1
ATOM 1753 C C . HIS B 1 84 ? 3.057 3.322 3.148 1 98.94 84 HIS B C 1
ATOM 1755 O O . HIS B 1 84 ? 3.324 2.586 2.197 1 98.94 84 HIS B O 1
ATOM 1761 N N . LEU B 1 85 ? 2.109 4.238 3.102 1 98.94 85 LEU B N 1
ATOM 1762 C CA . LEU B 1 85 ? 1.475 4.762 1.896 1 98.94 85 LEU B CA 1
ATOM 1763 C C . LEU B 1 85 ? 2.004 6.152 1.56 1 98.94 85 LEU B C 1
ATOM 1765 O O . LEU B 1 85 ? 2.117 7.004 2.441 1 98.94 85 LEU B O 1
ATOM 1769 N N . ALA B 1 86 ? 2.342 6.359 0.318 1 98.88 86 ALA B N 1
ATOM 1770 C CA . ALA B 1 86 ? 2.814 7.672 -0.102 1 98.88 86 ALA B CA 1
ATOM 1771 C C . ALA B 1 86 ? 1.864 8.297 -1.119 1 98.88 86 ALA B C 1
ATOM 1773 O O . ALA B 1 86 ? 1.489 7.66 -2.104 1 98.88 86 ALA B O 1
ATOM 1774 N N . ILE B 1 87 ? 1.515 9.547 -0.875 1 98.81 87 ILE B N 1
ATOM 1775 C CA . ILE B 1 87 ? 0.673 10.273 -1.819 1 98.81 87 ILE B CA 1
ATOM 1776 C C . ILE B 1 87 ? 1.406 11.516 -2.309 1 98.81 87 ILE B C 1
ATOM 1778 O O . ILE B 1 87 ? 2.164 12.133 -1.557 1 98.81 87 ILE B O 1
ATOM 1782 N N . ARG B 1 88 ? 1.167 11.859 -3.535 1 98.31 88 ARG B N 1
ATOM 1783 C CA . ARG B 1 88 ? 1.788 13.031 -4.148 1 98.31 88 ARG B CA 1
ATOM 1784 C C . ARG B 1 88 ? 0.937 14.281 -3.936 1 98.31 88 ARG B C 1
ATOM 1786 O O . ARG B 1 88 ? -0.289 14.227 -4.051 1 98.31 88 ARG B O 1
ATOM 1793 N N . VAL B 1 89 ? 1.596 15.328 -3.621 1 98.56 89 VAL B N 1
ATOM 1794 C CA . VAL B 1 89 ? 0.93 16.609 -3.461 1 98.56 89 VAL B CA 1
ATOM 1795 C C . VAL B 1 89 ? 1.638 17.672 -4.309 1 98.56 89 VAL B C 1
ATOM 1797 O O . VAL B 1 89 ? 2.807 17.5 -4.664 1 98.56 89 VAL B O 1
ATOM 1800 N N . GLU B 1 90 ? 0.933 18.703 -4.652 1 97.56 90 GLU B N 1
ATOM 1801 C CA . GLU B 1 90 ? 1.48 19.781 -5.48 1 97.56 90 GLU B CA 1
ATOM 1802 C C . GLU B 1 90 ? 2.465 20.625 -4.688 1 97.56 90 GLU B C 1
ATOM 1804 O O . GLU B 1 90 ? 3.527 21 -5.195 1 97.56 90 GLU B O 1
ATOM 1809 N N . ASP B 1 91 ? 2.125 21.047 -3.529 1 98.19 91 ASP B N 1
ATOM 1810 C CA . ASP B 1 91 ? 2.908 21.875 -2.623 1 98.19 91 ASP B CA 1
ATOM 1811 C C . ASP B 1 91 ? 2.959 21.266 -1.224 1 98.19 91 ASP B C 1
ATOM 1813 O O . ASP B 1 91 ? 2.012 21.406 -0.447 1 98.19 91 ASP B O 1
ATOM 1817 N N . ILE B 1 92 ? 4.105 20.719 -0.891 1 98.62 92 ILE B N 1
ATOM 1818 C CA . ILE B 1 92 ? 4.227 19.922 0.324 1 98.62 92 ILE B CA 1
ATOM 1819 C C . ILE B 1 92 ? 4.199 20.828 1.547 1 98.62 92 ILE B C 1
ATOM 1821 O O . ILE B 1 92 ? 3.672 20.453 2.598 1 98.62 92 ILE B O 1
ATOM 1825 N N . ASN B 1 93 ? 4.754 22.031 1.461 1 98.44 93 ASN B N 1
ATOM 1826 C CA . ASN B 1 93 ? 4.691 22.969 2.572 1 98.44 93 ASN B CA 1
ATOM 1827 C C . ASN B 1 93 ? 3.254 23.359 2.902 1 98.44 93 ASN B C 1
ATOM 1829 O O . ASN B 1 93 ? 2.857 23.359 4.07 1 98.44 93 ASN B O 1
ATOM 1833 N N . LYS B 1 94 ? 2.531 23.609 1.888 1 98.5 94 LYS B N 1
ATOM 1834 C CA . LYS B 1 94 ? 1.124 23.938 2.08 1 98.5 94 LYS B CA 1
ATOM 1835 C C . LYS B 1 94 ? 0.348 22.75 2.643 1 98.5 94 LYS B C 1
ATOM 1837 O O . LYS B 1 94 ? -0.535 22.922 3.486 1 98.5 94 LYS B O 1
ATOM 1842 N N . ALA B 1 95 ? 0.654 21.562 2.15 1 98.69 95 ALA B N 1
ATOM 1843 C CA . ALA B 1 95 ? -0.012 20.359 2.646 1 98.69 95 ALA B CA 1
ATOM 1844 C C . ALA B 1 95 ? 0.246 20.172 4.137 1 98.69 95 ALA B C 1
ATOM 1846 O O . ALA B 1 95 ? -0.678 19.875 4.898 1 98.69 95 ALA B O 1
ATOM 1847 N N . LEU B 1 96 ? 1.491 20.328 4.535 1 98.62 96 LEU B N 1
ATOM 1848 C CA . LEU B 1 96 ? 1.843 20.188 5.945 1 98.62 96 LEU B CA 1
ATOM 1849 C C . LEU B 1 96 ? 1.103 21.219 6.793 1 98.62 96 LEU B C 1
ATOM 1851 O O . LEU B 1 96 ? 0.594 20.891 7.867 1 98.62 96 LEU B O 1
ATOM 1855 N N . GLU B 1 97 ? 1.038 22.422 6.332 1 98.5 97 GLU B N 1
ATOM 1856 C CA . GLU B 1 97 ? 0.311 23.469 7.035 1 98.5 97 GLU B CA 1
ATOM 1857 C C . GLU B 1 97 ? -1.166 23.109 7.18 1 98.5 97 GLU B C 1
ATOM 1859 O O . GLU B 1 97 ? -1.742 23.266 8.258 1 98.5 97 GLU B O 1
ATOM 1864 N N . ASP B 1 98 ? -1.712 22.656 6.133 1 98.5 98 ASP B N 1
ATOM 1865 C CA . ASP B 1 98 ? -3.127 22.297 6.125 1 98.5 98 ASP B CA 1
ATOM 1866 C C . ASP B 1 98 ? -3.414 21.172 7.109 1 98.5 98 ASP B C 1
ATOM 1868 O O . ASP B 1 98 ? -4.352 21.25 7.906 1 98.5 98 ASP B O 1
ATOM 1872 N N . LEU B 1 99 ? -2.648 20.094 7.055 1 98.62 99 LEU B N 1
ATOM 1873 C CA . LEU B 1 99 ? -2.857 18.922 7.914 1 98.62 99 LEU B CA 1
ATOM 1874 C C . LEU B 1 99 ? -2.645 19.297 9.383 1 98.62 99 LEU B C 1
ATOM 1876 O O . LEU B 1 99 ? -3.385 18.828 10.25 1 98.62 99 LEU B O 1
ATOM 1880 N N . SER B 1 100 ? -1.628 20.109 9.609 1 98.12 100 SER B N 1
ATOM 1881 C CA . SER B 1 100 ? -1.392 20.578 10.969 1 98.12 100 SER B CA 1
ATOM 1882 C C . SER B 1 100 ? -2.582 21.359 11.492 1 98.12 100 SER B C 1
ATOM 1884 O O . SER B 1 100 ? -3.014 21.172 12.633 1 98.12 100 SER B O 1
ATOM 1886 N N . ALA B 1 101 ? -3.113 22.25 10.703 1 98.12 101 ALA B N 1
ATOM 1887 C CA . ALA B 1 101 ? -4.242 23.094 11.078 1 98.12 101 ALA B CA 1
ATOM 1888 C C . ALA B 1 101 ? -5.477 22.25 11.391 1 98.12 101 ALA B C 1
ATOM 1890 O O . ALA B 1 101 ? -6.312 22.641 12.211 1 98.12 101 ALA B O 1
ATOM 1891 N N . LYS B 1 102 ? -5.551 21.094 10.766 1 98.06 102 LYS B N 1
ATOM 1892 C CA . LYS B 1 102 ? -6.691 20.203 10.953 1 98.06 102 LYS B CA 1
ATOM 1893 C C . LYS B 1 102 ? -6.48 19.297 12.156 1 98.06 102 LYS B C 1
ATOM 1895 O O . LYS B 1 102 ? -7.324 18.438 12.445 1 98.06 102 LYS B O 1
ATOM 1900 N N . GLY B 1 103 ? -5.289 19.344 12.773 1 97.75 103 GLY B N 1
ATOM 1901 C CA . GLY B 1 103 ? -5.051 18.641 14.031 1 97.75 103 GLY B CA 1
ATOM 1902 C C . GLY B 1 103 ? -4.348 17.312 13.852 1 97.75 103 GLY B C 1
ATOM 1903 O O . GLY B 1 103 ? -4.254 16.531 14.797 1 97.75 103 GLY B O 1
ATOM 1904 N N . LEU B 1 104 ? -3.914 17.031 12.656 1 98 104 LEU B N 1
ATOM 1905 C CA . LEU B 1 104 ? -3.176 15.797 12.469 1 98 104 LEU B CA 1
ATOM 1906 C C . LEU B 1 104 ? -1.788 15.883 13.086 1 98 104 LEU B C 1
ATOM 1908 O O . LEU B 1 104 ? -1.167 16.953 13.086 1 98 104 LEU B O 1
ATOM 1912 N N . GLN B 1 105 ? -1.362 14.734 13.609 1 97.75 105 GLN B N 1
ATOM 1913 C CA . GLN B 1 105 ? -0.019 14.648 14.172 1 97.75 105 GLN B CA 1
ATOM 1914 C C . GLN B 1 105 ? 1.022 14.438 13.07 1 97.75 105 GLN B C 1
ATOM 1916 O O . GLN B 1 105 ? 1.042 13.398 12.422 1 97.75 105 GLN B O 1
ATOM 1921 N N . LEU B 1 106 ? 1.911 15.422 12.945 1 97.81 106 LEU B N 1
ATOM 1922 C CA . LEU B 1 106 ? 2.98 15.336 11.961 1 97.81 106 LEU B CA 1
ATOM 1923 C C . LEU B 1 106 ? 4.215 14.664 12.547 1 97.81 106 LEU B C 1
ATOM 1925 O O . LEU B 1 106 ? 4.574 14.914 13.703 1 97.81 106 LEU B O 1
ATOM 1929 N N . VAL B 1 107 ? 4.84 13.789 11.844 1 96.31 107 VAL B N 1
ATOM 1930 C CA . VAL B 1 107 ? 6.164 13.289 12.211 1 96.31 107 VAL B CA 1
ATOM 1931 C C . VAL B 1 107 ? 7.227 14.32 11.828 1 96.31 107 VAL B C 1
ATOM 1933 O O . VAL B 1 107 ? 8.109 14.641 12.625 1 96.31 107 VAL B O 1
ATOM 1936 N N . ASP B 1 108 ? 7.07 14.781 10.562 1 96.5 108 ASP B N 1
ATOM 1937 C CA . ASP B 1 108 ? 7.953 15.828 10.055 1 96.5 108 ASP B CA 1
ATOM 1938 C C . ASP B 1 108 ? 7.23 17.172 10 1 96.5 108 ASP B C 1
ATOM 1940 O O . ASP B 1 108 ? 6.227 17.312 9.289 1 96.5 108 ASP B O 1
ATOM 1944 N N . LYS B 1 109 ? 7.812 18.172 10.625 1 96.25 109 LYS B N 1
ATOM 1945 C CA . LYS B 1 109 ? 7.211 19.5 10.594 1 96.25 109 LYS B CA 1
ATOM 1946 C C . LYS B 1 109 ? 7.617 20.25 9.328 1 96.25 109 LYS B C 1
ATOM 1948 O O . LYS B 1 109 ? 6.961 21.234 8.945 1 96.25 109 LYS B O 1
ATOM 1953 N N . GLN B 1 110 ? 8.711 19.859 8.773 1 97.62 110 GLN B N 1
ATOM 1954 C CA . GLN B 1 110 ? 9.195 20.391 7.504 1 97.62 110 GLN B CA 1
ATOM 1955 C C . GLN B 1 110 ? 9.57 19.266 6.543 1 97.62 110 GLN B C 1
ATOM 1957 O O . GLN B 1 110 ? 9.977 18.188 6.973 1 97.62 110 GLN B O 1
ATOM 1962 N N . PRO B 1 111 ? 9.445 19.609 5.223 1 98 111 PRO B N 1
ATOM 1963 C CA . PRO B 1 111 ? 9.867 18.594 4.273 1 98 111 PRO B CA 1
ATOM 1964 C C . PRO B 1 111 ? 11.367 18.297 4.344 1 98 111 PRO B C 1
ATOM 1966 O O . PRO B 1 111 ? 12.141 19.141 4.816 1 98 111 PRO B O 1
ATOM 1969 N N . ARG B 1 112 ? 11.727 1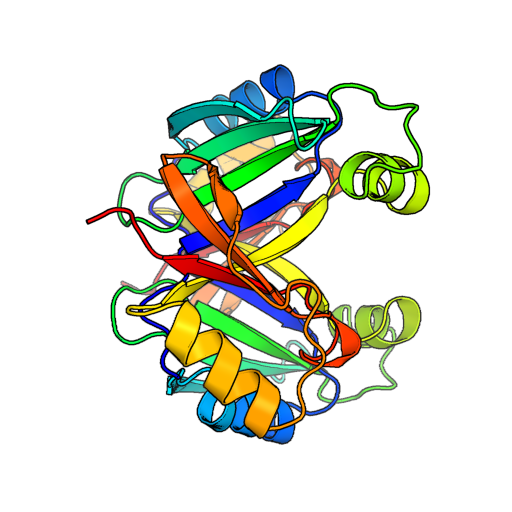7.172 3.951 1 96.38 112 ARG B N 1
ATOM 1970 C CA . ARG B 1 112 ? 13.125 16.781 3.822 1 96.38 112 ARG B CA 1
ATOM 1971 C C . ARG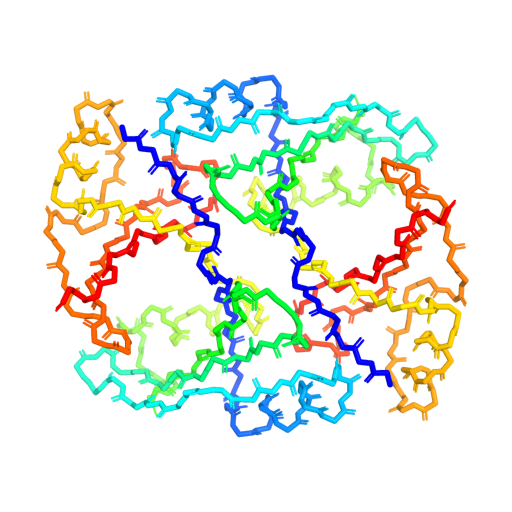 B 1 112 ? 13.383 16.094 2.48 1 96.38 112 ARG B C 1
ATOM 1973 O O . ARG B 1 112 ? 12.438 15.672 1.808 1 96.38 112 ARG B O 1
ATOM 1980 N N . PRO B 1 113 ? 14.664 16.031 2.062 1 95.12 113 PRO B N 1
ATOM 1981 C CA . PRO B 1 113 ? 14.969 15.312 0.82 1 95.12 113 PRO B CA 1
ATOM 1982 C C . PRO B 1 113 ? 14.617 13.828 0.891 1 95.12 113 PRO B C 1
ATOM 1984 O O . PRO B 1 113 ? 14.875 13.18 1.907 1 95.12 113 PRO B O 1
ATOM 1987 N N . GLY B 1 114 ? 13.977 13.344 -0.148 1 94.81 114 GLY B N 1
ATOM 1988 C CA . GLY B 1 114 ? 13.664 11.93 -0.285 1 94.81 114 GLY B CA 1
ATOM 1989 C C . GLY B 1 114 ? 14.336 11.281 -1.485 1 94.81 114 GLY B C 1
ATOM 1990 O O . GLY B 1 114 ? 15.328 11.797 -2 1 94.81 114 GLY B O 1
ATOM 1991 N N . ALA B 1 115 ? 13.922 10.094 -1.787 1 93.44 115 ALA B N 1
ATOM 1992 C CA . ALA B 1 115 ? 14.438 9.383 -2.953 1 93.44 115 ALA B CA 1
ATOM 1993 C C . ALA B 1 115 ? 14.07 10.102 -4.246 1 93.44 115 ALA B C 1
ATOM 1995 O O . ALA B 1 115 ? 13.141 10.922 -4.266 1 93.44 115 ALA B O 1
ATOM 1996 N N . ARG B 1 116 ? 14.844 9.938 -5.301 1 95.06 116 ARG B N 1
ATOM 1997 C CA . ARG B 1 116 ? 14.578 10.422 -6.652 1 95.06 116 ARG B CA 1
ATOM 1998 C C . ARG B 1 116 ? 14.555 11.945 -6.695 1 95.06 116 ARG B C 1
ATOM 2000 O O . ARG B 1 116 ? 13.906 12.531 -7.566 1 95.06 116 ARG B O 1
ATOM 2007 N N . GLY B 1 117 ? 15.086 12.539 -5.684 1 93.31 117 GLY B N 1
ATOM 2008 C CA . GLY B 1 117 ? 15.188 13.992 -5.633 1 93.31 117 GLY B CA 1
ATOM 2009 C C . GLY B 1 117 ? 13.914 14.664 -5.176 1 93.31 117 GLY B C 1
ATOM 2010 O O . GLY B 1 117 ? 13.797 15.891 -5.227 1 93.31 117 GLY B O 1
ATOM 2011 N N . HIS B 1 118 ? 12.953 13.938 -4.77 1 97.06 118 HIS B N 1
ATOM 2012 C CA . HIS B 1 118 ? 11.68 14.484 -4.305 1 97.06 118 HIS B CA 1
ATOM 2013 C C . HIS B 1 118 ? 11.797 15.008 -2.877 1 97.06 118 HIS B C 1
ATOM 2015 O O . HIS B 1 118 ? 12.758 14.688 -2.17 1 97.06 118 HIS B O 1
ATOM 2021 N N . LEU B 1 119 ? 10.922 15.898 -2.52 1 98.12 119 LEU B N 1
ATOM 2022 C CA . LEU B 1 119 ? 10.711 16.25 -1.119 1 98.12 119 LEU B CA 1
ATOM 2023 C C . LEU B 1 119 ? 9.672 15.336 -0.476 1 98.12 119 LEU B C 1
ATOM 2025 O O . LEU B 1 119 ? 8.656 15.008 -1.097 1 98.12 119 LEU B O 1
ATOM 2029 N N . VAL B 1 120 ? 9.961 15.016 0.813 1 98.56 120 VAL B N 1
ATOM 2030 C CA . VAL B 1 120 ? 9.016 14.117 1.474 1 98.56 120 VAL B CA 1
ATOM 2031 C C . VAL B 1 120 ? 8.773 14.594 2.904 1 98.56 120 VAL B C 1
ATOM 2033 O O . VAL B 1 120 ? 9.57 15.352 3.459 1 98.56 120 VAL B O 1
ATOM 2036 N N . ALA B 1 121 ? 7.648 14.203 3.479 1 98.62 121 ALA B N 1
ATOM 2037 C CA . ALA B 1 121 ? 7.289 14.383 4.883 1 98.62 121 ALA B CA 1
ATOM 2038 C C . ALA B 1 121 ? 6.316 13.305 5.344 1 98.62 121 ALA B C 1
ATOM 2040 O O . ALA B 1 121 ? 5.441 12.883 4.582 1 98.62 121 ALA B O 1
ATOM 2041 N N . PHE B 1 122 ? 6.445 12.93 6.648 1 98.75 122 PHE B N 1
ATOM 2042 C CA . PHE B 1 122 ? 5.617 11.836 7.145 1 98.75 122 PHE B CA 1
ATOM 2043 C C . PHE B 1 122 ? 4.59 12.344 8.148 1 98.75 122 PHE B C 1
ATOM 2045 O O . PHE B 1 122 ? 4.879 13.25 8.938 1 98.75 122 PHE B O 1
ATOM 2052 N N . ILE B 1 123 ? 3.404 11.781 8.07 1 98.75 123 ILE B N 1
ATOM 2053 C CA . ILE B 1 123 ? 2.303 11.992 9 1 98.75 123 ILE B CA 1
ATOM 2054 C C . ILE B 1 123 ? 2.125 10.75 9.875 1 98.75 123 ILE B C 1
ATOM 2056 O O . ILE B 1 123 ? 2.184 9.617 9.383 1 98.75 123 ILE B O 1
ATOM 2060 N N . HIS B 1 124 ? 1.903 10.922 11.141 1 98.44 124 HIS B N 1
ATOM 2061 C CA . HIS B 1 124 ? 1.882 9.852 12.133 1 98.44 124 HIS B CA 1
ATOM 2062 C C . HIS B 1 124 ? 0.682 8.938 11.93 1 98.44 124 HIS B C 1
ATOM 2064 O O . HIS B 1 124 ? -0.425 9.406 11.656 1 98.44 124 HIS B O 1
ATOM 2070 N N . PRO B 1 125 ? 0.875 7.629 12.141 1 98.38 125 PRO B N 1
ATOM 2071 C CA . PRO B 1 125 ? -0.203 6.668 11.891 1 98.38 125 PRO B CA 1
ATOM 2072 C C . PRO B 1 125 ? -1.437 6.93 12.758 1 98.38 125 PRO B C 1
ATOM 2074 O O . PRO B 1 125 ? -2.564 6.68 12.32 1 98.38 125 PRO B O 1
ATOM 2077 N N . LYS B 1 126 ? -1.263 7.473 13.922 1 96.88 126 LYS B N 1
ATOM 2078 C CA . LYS B 1 126 ? -2.383 7.73 14.82 1 96.88 126 LYS B CA 1
ATOM 2079 C C . LYS B 1 126 ? -3.365 8.719 14.203 1 96.88 126 LYS B C 1
ATOM 2081 O O . LYS B 1 126 ? -4.555 8.703 14.523 1 96.88 126 LYS B O 1
ATOM 2086 N N . SER B 1 127 ? -2.867 9.523 13.312 1 97.81 127 SER B N 1
ATOM 2087 C CA . SER B 1 127 ? -3.707 10.555 12.727 1 97.81 127 SER B CA 1
ATOM 2088 C C . SER B 1 127 ? -4.363 10.07 11.438 1 97.81 127 SER B C 1
ATOM 2090 O O . SER B 1 127 ? -5.234 10.75 10.883 1 97.81 127 SER B O 1
ATOM 2092 N N . VAL B 1 128 ? -3.885 8.945 10.914 1 98.12 128 VAL B N 1
ATOM 2093 C CA . VAL B 1 128 ? -4.363 8.469 9.617 1 98.12 128 VAL B CA 1
ATOM 2094 C C . VAL B 1 128 ? -4.848 7.027 9.742 1 98.12 128 VAL B C 1
ATOM 2096 O O . VAL B 1 128 ? -4.465 6.16 8.953 1 98.12 128 VAL B O 1
ATOM 2099 N N . MET B 1 129 ? -5.5 6.785 10.82 1 97.75 129 MET B N 1
ATOM 2100 C CA . MET B 1 129 ? -6.188 5.516 11.047 1 97.75 129 MET B CA 1
ATOM 2101 C C . MET B 1 129 ? -5.227 4.344 10.906 1 97.75 129 MET B C 1
ATOM 2103 O O . MET B 1 129 ? -5.52 3.373 10.203 1 97.75 129 MET B O 1
ATOM 2107 N N . GLY B 1 130 ? -4.066 4.449 11.5 1 98.31 130 GLY B N 1
ATOM 2108 C CA . GLY B 1 130 ? -3.1 3.367 11.594 1 98.31 130 GLY B CA 1
ATOM 2109 C C . GLY B 1 130 ? -2.152 3.307 10.414 1 98.31 130 GLY B C 1
ATOM 2110 O O . GLY B 1 130 ? -1.323 2.4 10.32 1 98.31 130 GLY B O 1
ATOM 2111 N N . VAL B 1 131 ? -2.246 4.211 9.508 1 98.81 131 VAL B N 1
ATOM 2112 C CA . VAL B 1 131 ? -1.434 4.215 8.297 1 98.81 131 VAL B CA 1
ATOM 2113 C C . VAL B 1 131 ? -0.323 5.254 8.422 1 98.81 131 VAL B C 1
ATOM 2115 O O . VAL B 1 131 ? -0.593 6.434 8.664 1 98.81 131 VAL B O 1
ATOM 2118 N N . LEU B 1 132 ? 0.963 4.801 8.336 1 98.81 132 LEU B N 1
ATOM 2119 C CA . LEU B 1 132 ? 2.049 5.754 8.141 1 98.81 132 LEU B CA 1
ATOM 2120 C C . LEU B 1 132 ? 1.978 6.379 6.75 1 98.81 132 LEU B C 1
ATOM 2122 O O . LEU B 1 132 ? 2.164 5.695 5.746 1 98.81 132 LEU B O 1
ATOM 2126 N N . LEU B 1 133 ? 1.693 7.699 6.727 1 98.88 133 LEU B N 1
ATOM 2127 C CA . LEU B 1 133 ? 1.459 8.398 5.465 1 98.88 133 LEU B CA 1
ATOM 2128 C C . LEU B 1 133 ? 2.662 9.25 5.086 1 98.88 133 LEU B C 1
ATOM 2130 O O . LEU B 1 133 ? 3.178 10.008 5.91 1 98.88 133 LEU B O 1
ATOM 2134 N N . GLU B 1 134 ? 3.117 9.094 3.893 1 98.88 134 GLU B N 1
ATOM 2135 C CA . GLU B 1 134 ? 4.168 9.938 3.332 1 98.88 134 GLU B CA 1
ATOM 2136 C C . GLU B 1 134 ? 3.602 10.922 2.309 1 98.88 134 GLU B C 1
ATOM 2138 O O . GLU B 1 134 ? 2.869 10.523 1.4 1 98.88 134 GLU B O 1
ATOM 2143 N N . LEU B 1 135 ? 3.887 12.203 2.518 1 98.81 135 LEU B N 1
ATOM 2144 C CA . LEU B 1 135 ? 3.668 13.188 1.469 1 98.81 135 LEU B CA 1
ATOM 2145 C C . LEU B 1 135 ? 4.883 13.289 0.551 1 98.81 135 LEU B C 1
ATOM 2147 O O . LEU B 1 135 ? 6.023 13.273 1.02 1 98.81 135 LEU B O 1
ATOM 2151 N N . VAL B 1 136 ? 4.641 13.383 -0.771 1 98.75 136 VAL B N 1
ATOM 2152 C CA . VAL B 1 136 ? 5.715 13.477 -1.755 1 98.75 136 VAL B CA 1
ATOM 2153 C C . VAL B 1 136 ? 5.465 14.672 -2.678 1 98.75 136 VAL B C 1
ATOM 2155 O O . VAL B 1 136 ? 4.375 14.812 -3.232 1 98.75 136 VAL B O 1
ATOM 2158 N N . GLN B 1 137 ? 6.41 15.539 -2.812 1 98.62 137 GLN B N 1
ATOM 2159 C CA . GLN B 1 137 ? 6.422 16.562 -3.855 1 98.62 137 GLN B CA 1
ATOM 2160 C C . GLN B 1 137 ? 7.551 16.312 -4.852 1 98.62 137 GLN B C 1
ATOM 2162 O O . GLN B 1 137 ? 8.727 16.328 -4.484 1 98.62 137 GLN B O 1
ATOM 2167 N N . GLU B 1 138 ? 7.164 16.109 -6.066 1 94.38 138 GLU B N 1
ATOM 2168 C CA . GLU B 1 138 ? 8.156 15.883 -7.117 1 94.38 138 GLU B CA 1
ATOM 2169 C C . GLU B 1 138 ? 8.992 17.141 -7.367 1 94.38 138 GLU B C 1
ATOM 2171 O O . GLU B 1 138 ? 8.484 18.25 -7.262 1 94.38 138 GLU B O 1
ATOM 2176 N N . LYS B 1 139 ? 10.266 16.844 -7.559 1 84.25 139 LYS B N 1
ATOM 2177 C CA . LYS B 1 139 ? 11.148 17.953 -7.914 1 84.25 139 LYS B CA 1
ATOM 2178 C C . LYS B 1 139 ? 10.703 18.625 -9.203 1 84.25 139 LYS B C 1
ATOM 2180 O O . LYS B 1 139 ? 10.266 17.953 -10.141 1 84.25 139 LYS B O 1
ATOM 2185 N N . HIS B 1 140 ? 10.477 20.078 -9.195 1 61.44 140 HIS B N 1
ATOM 2186 C CA . HIS B 1 140 ? 10.242 20.844 -10.414 1 61.44 140 HIS B CA 1
ATOM 2187 C C . HIS B 1 140 ? 11.523 21.031 -11.211 1 61.44 140 HIS B C 1
ATOM 2189 O O . HIS B 1 140 ? 12.617 21.078 -10.633 1 61.44 140 HIS B O 1
#

Nearest PDB structures (foldseek):
  3oa4-assembly1_A-2  TM=9.558E-01  e=1.318E-18  Halalkalibacterium halodurans C-125
  6bu2-assembly1_A  TM=9.605E-01  e=6.971E-18  Mycobacterium tuberculosis H37Rv
  6xbs-assembly1_A-2  TM=9.195E-01  e=3.003E-16  Streptomyces coelicolor A3(2)
  6wf7-assembly1_A  TM=9.185E-01  e=3.003E-16  Streptomyces coelicolor A3(2)
  6xbv-assembly1_A-2  TM=9.191E-01  e=3.614E-16  Streptomyces coelicolor A3(2)

Radius of gyration: 17.81 Å; Cα contacts (8 Å, |Δi|>4): 710; chains: 2; bounding box: 45×47×36 Å

pLDDT: mean 97.54, std 3.64, range [61.44, 98.94]

Secondary structure (DSSP, 8-state):
-----EEEEEEE-S-HHHHHHHHHHHH--EEEEEEEETTTTEEEEEEE-SSSS-EEEEEEESSTT-TTSHHHHHHHHH-SEEEEEEEE-S-HHHHHHHHHHTTPPBS-SS-EE-GGG-EEEEE-GGGTTT--EEEEE---/-----EEEEEEE-S-HHHHHHHHHHHH--EEEEEEEETTTTEEEEEEE-SSSS-EEEEEEESSTT-TTSHHHHHHHHH-SEEEEEEEE-S-HHHHHHHHHHTTPPBS-SS-EE-GGG-EEEEE-GGGTTT--EEEEE---

Organism: Acidianus infernus (NCBI:txid12915)

Sequence (280 aa):
METQTIDHIGIVVENIDKAIDFYEKNLGMRLIDKEELKDRGIKVAFMVGKIGESAVELLEPINHDDMNNTVAKFLKTKGPGLHHLAIRVEDINKALEDLSAKGLQLVDKQPRPGARGHLVAFIHPKSVMGVLLELVQEKHMETQTIDHIGIVVENIDKAIDFYEKNLGMRLIDKEELKDRGIKVAFMVGKIGESAVELLEPINHDDMNNTVAKFLKTKGPGLHHLAIRVEDINKALEDLSAKGLQLVDKQPRPGARGHLVAFIHPKSVMGVLLELVQEKH

=== Feature glossary ===
A reading guide for the features in this reco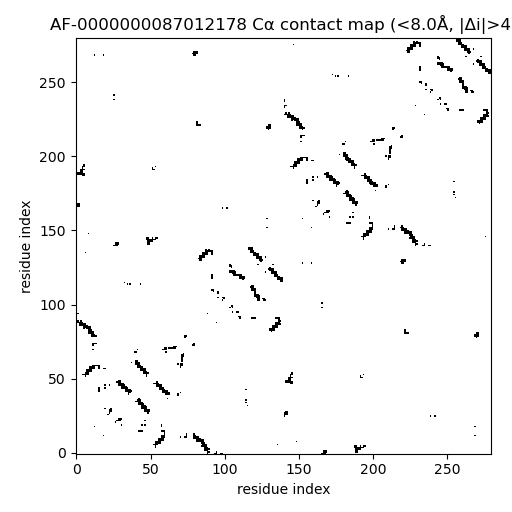rd.

Start from the sequence.

  · This is th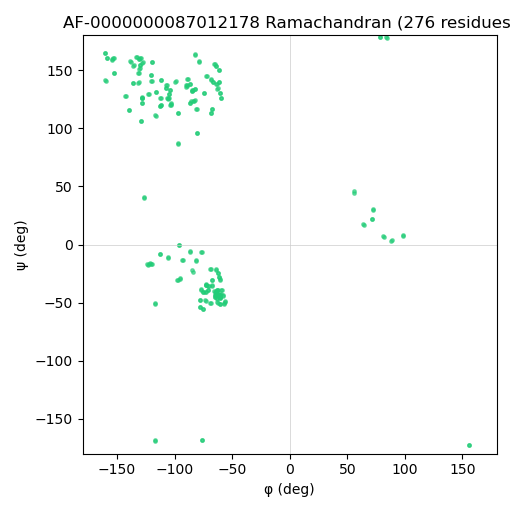e polypeptide sequence — one letter per residue, N-terminus first. Length ranges from a few dozen residues for small domains to over a thousand for large multi-domain proteins.

Fold it, and you get atomic coordinates and the backbone conformation that goes with them.

  · Structure coordinates are given as an mmCIF _atom_site loop: one row per atom with element, residue name, chain id, sequence number, and x/y/z position in Å. Only the four main-chain atoms per residue are included here; side chains are omitted to keep the record compact.

  · Backbone dihedral angles. Every residue except chain termini has a φ (preceding-C → N → Cα → C) and a ψ (N → Cα → C → next-N). They are reported in degrees following the IUPAC sign convention. Secondary structure is essentially a statement about which (φ, ψ) basin each residue occupies.

  · The SS8 string is DSSP's per-residue secondary-structure call. α-helix (H) means an i→i+4 H-bond ladder; β-strand (E) means the residue participates in a β-sheet; 3₁₀ (G) and π (I) are tighter and wider helices; T/S are turns/bends; '-' is loop.

  · SS3 is a coarse helix/strand/coil call (letters a/b/c) made by the P-SEA algorithm from inter-Cα distances and dihedrals. It is less detailed than DSSP but needs only Cα positions.

Summarize the fold with a handful of shape descriptors and a per-residue structural alphabet.

  · Radius of gyration (Rg) is the root-mean-square distance of Cα atoms from their centroid — a single number for overall size and compactness. A globular domain of N residues has Rg ≈ 2.2·N^0.38 Å; an extended or disordered chain has a much larger Rg. The Cα contact count is the number of residue pairs whose Cα atoms are within 8 Å and are more than four positions apart in sequence — a standard proxy for tertiary packing density. The bounding box is the smallest axis-aligned box enclosing all Cα atoms.

  · The Foldseek 3Di string encodes local tertiary geometry as a 20-letter alphabet — one character per residue — derived from the relative positions of nearby Cα atoms. Unlike the amino-acid sequence, 3Di is a direct function of the 3D structure, so two proteins with the same fold have similar 3Di strings even at low sequence identity.

  · Solvent-accessible surface area (SASA) is the area in Å² traced out by the centre of a 1.4 Å probe sphere (a water molecule) rolled over the protein's van der Waals surface (Shrake–Rupley / Lee–Richards construction). Buried residues have near-zero SASA; fully exposed residues can exceed 200 Å². The total SASA scales roughly with the number of surface residues.

Ask how reliable the model is.

  · pLDDT (predicted Local Distance Difference Test) is AlphaFold's per-residue confidence score, ranging from 0 to 100. Values above 90 indicate high confidence (typically well-packed cores); 70–90 is confident; 50–70 low confidence; below 50 usually means the region is disordered or the prediction is unreliable there. AlphaFold stores pLDDT in the mmCIF B-factor column.

  · B-factor (Debye–Waller factor) reflects atomic displacement in the crystal lattice. It is an experimental observable (units Å²), not a prediction; low values mean the atom is pinned down, high values mean it moves or is heterogeneous across the crystal.

  · Predicted Aligned Error (PAE) is an AlphaFold confidence matrix: entry (i, j) is the expected error in the position of residue j, in ångströms, when the prediction is superimposed on the true structure at residue i. Low PAE within a block of residues means that block is internally rigid and well-predicted; high PAE between two blocks means their relative placement is uncertain even if each block individually is confident.

Place it in context: what it resembles, what it is annotat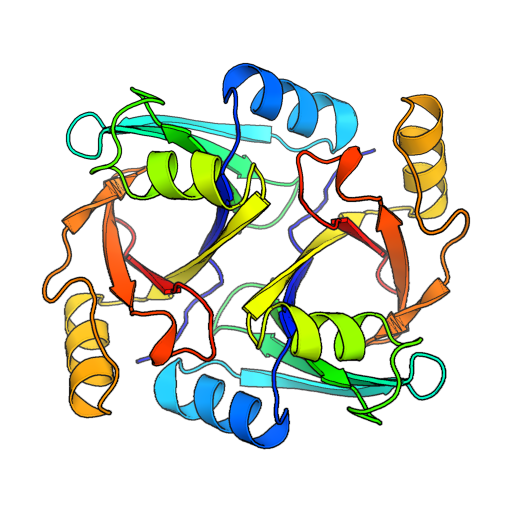ed as, and how it looks.

  · Nearest PDB neighbors are the top structural matches found by Foldseek when searching this structure against the entire Protein Data Bank. Each hit reports a TM-score (0 to 1; >0.5 almost always implies the same fold) and an E-value. These are *structural* homologs — they may share no detectable sequence similarity.

  · Functional annotations link the protein to curated databases. InterPro entries identify conserved domains and families by matching the sequence against member-database signatures (Pfam, PROSITE, CDD, …). Gene Ontology (GO) terms describe molecular function, biological process, and cellular component in a controlled vocabulary. CATH places the structure in a hierarchical fold classification (Class/Architecture/Topology/Homologous-superfamily). The organism is the source species.

  · Three diagnostic plots accompany the record. The Cα contact map visualizes the tertiary structure as a 2D adjacency matrix (8 Å cutoff, sequence-local contacts suppressed). The Ramachandran plot shows the distribution of backbone (φ, ψ) torsions, with points in the α and β basins reflecting secondary structure content. The PAE plot shows AlphaFold's inter-residue confidence as a color matrix.

  · Six rendered views show the 3D structure from the faces of a cube — i.e. along ±x, ±y, ±z. Rendering representation is drawn randomly per protein from cartoon (secondary-structure ribbons), sticks (backbone bonds), or molecular surface; coloring is either N→C rainbow (blue at the N-terminus through red at the C-terminus) or one color per chain.